Protein AF-A0A077Z1D5-F1 (afdb_monomer)

Foldseek 3Di:
DDDDDDDDDDDDDDDDDDPPPFDDQQDLPPDDPPPDDDDDDDDDDDDPDDDDPPDDDLACVVVCVVAPQNVVLVVLQADRVLQSVPPCSSVVSSVDDCVPQPVVLVVVLVVLVADSNLSNVLCNVPVCSSVDDPVLLVVLVVLCVVLVQDSVLVNLLCSQPSCSSVDGSVLQVVLLVVCCVQLVDDSVLSSQLCSQHVVSSSSGCVLLVVVVCCCCPVLPDDSNLVSLLCSQPVCSSRATPVLQNLQSCCVCVVLNDDSVLCSVPVCSSNAGNLLLVLLCVLCVVVVLSACDPVDPSHDRSCLSGDDDLCSNCVPRSVHDSVVSVVSSVVD

InterPro domains:
  IPR003690 Transcription termination factor, mitochondrial/chloroplastic [PF02536] (91-312)
  IPR003690 Transcription termination factor, mitochondrial/chloroplastic [PTHR13068] (58-317)
  IPR003690 Transcription termination factor, mitochondrial/chloroplastic [SM00733] (120-150)
  IPR003690 Transcription termination factor, mitochondrial/chloroplastic [SM00733] (155-186)
  IPR003690 Transcription termination factor, mitochondrial/chloroplastic [SM00733] (191-222)
  IPR003690 Transcription termination factor, mitochondrial/chloroplastic [SM00733] (227-258)
  IPR003690 Transcription termination factor, mitochondrial/chloroplastic [SM00733] (259-289)
  IPR038538 MTERF superfamily, mitochondrial/chloroplastic [G3DSA:1.25.70.10] (62-330)

Nearest PDB structures (foldseek):
  3m66-assembly1_A  TM=9.479E-01  e=1.205E-18  Homo sapiens
  4fzv-assembly1_B  TM=8.144E-01  e=8.272E-07  Homo sapiens
  7odr-assembly1_y  TM=7.127E-01  e=8.632E-07  Homo sapiens
  5crk-assembly1_O  TM=6.835E-01  e=1.708E-06  Homo sapiens
  4fp9-assembly1_B  TM=4.793E-01  e=8.626E-08  Homo sapiens

Mean predicted aligned error: 10.69 Å

Solvent-accessible surface area (backbone atoms only — not comparable to full-atom values): 20002 Å² total; per-residue (Å²): 140,81,92,78,88,84,87,81,82,87,84,86,84,82,83,80,76,85,77,85,72,78,72,83,71,78,68,84,77,84,70,85,78,85,74,86,76,82,84,78,88,79,89,86,78,89,74,89,74,78,87,84,78,78,88,74,74,102,55,65,71,80,48,28,85,80,28,69,47,51,40,54,41,44,76,42,55,29,49,59,73,68,32,55,76,47,75,67,44,50,71,53,57,78,70,53,44,44,80,79,49,45,49,58,54,51,51,50,45,45,76,47,68,48,56,70,86,49,45,9,64,46,40,48,74,37,62,68,59,69,74,50,52,72,65,61,48,49,51,50,51,53,49,43,47,75,70,68,48,52,67,72,41,52,32,44,26,48,69,75,21,63,62,50,77,74,54,55,60,67,59,51,50,54,46,54,52,46,52,28,63,77,50,69,44,51,74,66,52,47,52,48,31,37,42,75,30,32,50,60,58,63,59,45,60,66,64,37,52,55,50,50,48,40,44,36,75,75,68,66,40,50,75,67,53,49,32,50,43,38,68,76,37,38,58,62,65,76,49,56,63,67,47,36,52,49,17,41,50,43,45,36,75,70,73,60,47,48,73,67,60,42,66,75,47,54,67,59,35,72,41,56,42,69,59,56,49,52,50,48,53,52,24,51,76,71,74,53,64,36,66,50,84,91,44,87,73,49,45,50,72,56,60,66,62,49,78,52,68,60,55,24,18,62,75,68,66,68,48,57,52,68,64,52,54,59,52,60,76,72,107

Sequence (331 aa):
MPQAVLTSLESGLQEVTPTDVADPLPSVSDTSVEGKLTVSRDAGRISKYKSKLFLKSYTLAPYVNDSEVLRNLVDFGVDLATLETRGNVADFLVKLNWEKDVKPRLQFLFSLGVPVDYIGSYLTKNPWFFQQSMDSLRSRIEYLKSKNFPDASITRIIMKARYWLNFEVQSIDARLGWYQKQFKLSGDEVRQIVTENPKLITFGTGYTQTLQFMFKEELGFSADQAKQLLVKDPKLWTTYKSILSNSFNYLHNVIGFSHETILSWPRCLREKKQKIEARHKWLKLFKRDQFDRTKPNFVSIEAMLNGSDETFCSNVAKCSLRAYEEFLKRQ

Secondary structure (DSSP, 8-state):
---------------------PPPPPPTT------------------------------SHHHHTT-HHHHHHHHTT--HHHHHTSTTHHHHHTT--IIIIIHHHHHHHHHTT--HHHHHHHHHH-GGGGGS-HHHHHHHHHHHHHTT--HHHHHHHHHH-TTGGGS-HHHHHHHHHHHHHHTT--HHHHHHHHHH-THHHHT-SHHHHHHHHIIIIIS---HHHHHHHHHH-GGGGGS-HHHHHHHHHIIIIIT---HHHHHHSGGGGGS-HHHHHHHHHHHHHTT-----TTSTT---HHHHHSS-HHHHIIIII-S-HHHHHHHHTT-

pLDDT: mean 84.89, std 24.16, range [23.27, 98.69]

Structure (mmCIF, N/CA/C/O backbone):
data_AF-A0A077Z1D5-F1
#
_entry.id   AF-A0A077Z1D5-F1
#
loop_
_atom_site.group_PDB
_atom_site.id
_atom_site.type_symbol
_atom_site.label_atom_id
_atom_site.label_alt_id
_atom_site.label_comp_id
_atom_site.label_asym_id
_atom_site.label_entity_id
_atom_site.label_seq_id
_atom_site.pdbx_PDB_ins_code
_atom_site.Cartn_x
_atom_site.Cartn_y
_atom_site.Cartn_z
_atom_site.occupancy
_atom_site.B_iso_or_equiv
_atom_site.auth_seq_id
_atom_site.auth_comp_id
_atom_site.auth_asym_id
_atom_site.auth_atom_id
_atom_site.pdbx_PDB_model_num
ATOM 1 N N . MET A 1 1 ? -54.972 13.147 39.405 1.00 30.08 1 MET A N 1
ATOM 2 C CA . MET A 1 1 ? -54.690 12.653 38.043 1.00 30.08 1 MET A CA 1
ATOM 3 C C . MET A 1 1 ? -55.564 13.413 37.062 1.00 30.08 1 MET A C 1
ATOM 5 O O . MET A 1 1 ? -56.778 13.331 37.189 1.00 30.08 1 MET A O 1
ATOM 9 N N . PRO A 1 2 ? -54.963 14.158 36.130 1.00 35.25 2 PRO A N 1
ATOM 10 C CA . PRO A 1 2 ? -55.503 14.213 34.778 1.00 35.25 2 PRO A CA 1
ATOM 11 C C . PRO A 1 2 ? -54.413 13.873 33.752 1.00 35.25 2 PRO A C 1
ATOM 13 O O . PRO A 1 2 ? -53.297 14.385 33.811 1.00 35.25 2 PRO A O 1
ATOM 16 N N . GLN A 1 3 ? -54.751 12.972 32.830 1.00 28.75 3 GLN A N 1
ATOM 17 C CA . GLN A 1 3 ? -53.976 12.681 31.627 1.00 28.75 3 GLN A CA 1
ATOM 18 C C . GLN A 1 3 ? -54.042 13.890 30.690 1.00 28.75 3 GLN A C 1
ATOM 20 O O . GLN A 1 3 ? -55.130 14.289 30.281 1.00 28.75 3 GLN A O 1
ATOM 25 N N . ALA A 1 4 ? -52.888 14.442 30.324 1.00 34.09 4 ALA A N 1
ATOM 26 C CA . ALA A 1 4 ? -52.760 15.348 29.192 1.00 34.09 4 ALA A CA 1
ATOM 27 C C . ALA A 1 4 ? -51.972 14.624 28.096 1.00 34.09 4 ALA A C 1
ATOM 29 O O . ALA A 1 4 ? -50.801 14.283 28.259 1.00 34.09 4 ALA A O 1
ATOM 30 N N . VAL A 1 5 ? -52.680 14.334 27.009 1.00 31.14 5 VAL A N 1
ATOM 31 C CA . VAL A 1 5 ? -52.189 13.740 25.769 1.00 31.14 5 VAL A CA 1
ATOM 32 C C . VAL A 1 5 ? -51.297 14.766 25.069 1.00 31.14 5 VAL A C 1
ATOM 34 O O . VAL A 1 5 ? -51.772 15.827 24.675 1.00 31.14 5 VAL A O 1
ATOM 37 N N . LEU A 1 6 ? -50.007 14.460 24.924 1.00 30.86 6 LEU A N 1
ATOM 38 C CA . LEU A 1 6 ? -49.068 15.233 24.111 1.00 30.86 6 LEU A CA 1
ATOM 39 C C . LEU A 1 6 ? -48.939 14.572 22.738 1.00 30.86 6 LEU A C 1
ATOM 41 O O . LEU A 1 6 ? -48.173 13.633 22.536 1.00 30.86 6 LEU A O 1
ATOM 45 N N . THR A 1 7 ? -49.727 15.081 21.799 1.00 24.81 7 THR A N 1
ATOM 46 C CA . THR A 1 7 ? -49.491 14.986 20.359 1.00 24.81 7 THR A CA 1
ATOM 47 C C . THR A 1 7 ? -48.421 15.999 19.960 1.00 24.81 7 THR A C 1
ATOM 49 O O . THR A 1 7 ? -48.666 17.194 20.086 1.00 24.81 7 THR A O 1
ATOM 52 N N . SER A 1 8 ? -47.296 15.525 19.424 1.00 30.56 8 SER A N 1
ATOM 53 C CA . SER A 1 8 ? -46.483 16.259 18.446 1.00 30.56 8 SER A CA 1
ATOM 54 C C . SER A 1 8 ? -45.816 15.244 17.523 1.00 30.56 8 SER A C 1
ATOM 56 O O . SER A 1 8 ? -44.837 14.592 17.881 1.00 30.56 8 SER A O 1
ATOM 58 N N . LEU A 1 9 ? -46.434 15.092 16.354 1.00 28.47 9 LEU A N 1
ATOM 59 C CA . LEU A 1 9 ? -45.925 14.406 15.177 1.00 28.47 9 LEU A CA 1
ATOM 60 C C . LEU A 1 9 ? -44.873 15.283 14.481 1.00 28.47 9 LEU A C 1
ATOM 62 O O . LEU A 1 9 ? -45.069 16.483 14.325 1.00 28.47 9 LEU A O 1
ATOM 66 N N . GLU A 1 10 ? -43.802 14.617 14.053 1.00 25.47 10 GLU A N 1
ATOM 67 C CA . GLU A 1 10 ? -43.140 14.770 12.752 1.00 25.47 10 GLU A CA 1
ATOM 68 C C . GLU A 1 10 ? -42.642 16.158 12.313 1.00 25.47 10 GLU A C 1
ATOM 70 O O . GLU A 1 10 ? -43.384 16.982 11.790 1.00 25.47 10 GLU A O 1
ATOM 75 N N . SER A 1 11 ? -41.313 16.316 12.306 1.00 31.02 11 SER A N 1
ATOM 76 C CA . SER A 1 11 ? -40.635 16.963 11.176 1.00 31.02 11 SER A CA 1
ATOM 77 C C . SER A 1 11 ? -39.163 16.544 11.072 1.00 31.02 11 SER A C 1
ATOM 79 O O . SER A 1 11 ? -38.347 16.904 11.918 1.00 31.02 11 SER A O 1
ATOM 81 N N . GLY A 1 12 ? -38.829 15.846 9.982 1.00 28.58 12 GLY A N 1
ATOM 82 C CA . GLY A 1 12 ? -37.578 16.064 9.250 1.00 28.58 12 GLY A CA 1
ATOM 83 C C . GLY A 1 12 ? -36.328 15.296 9.686 1.00 28.58 12 GLY A C 1
ATOM 84 O O . GLY A 1 12 ? -35.358 15.911 10.114 1.00 28.58 12 GLY A O 1
ATOM 85 N N . LEU A 1 13 ? -36.282 13.982 9.452 1.00 28.17 13 LEU A N 1
ATOM 86 C CA . LEU A 1 13 ? -35.008 13.291 9.211 1.00 28.17 13 LEU A CA 1
ATOM 87 C C . LEU A 1 13 ? -34.801 13.205 7.695 1.00 28.17 13 LEU A C 1
ATOM 89 O O . LEU A 1 13 ? -35.447 12.409 7.021 1.00 28.17 13 LEU A O 1
ATOM 93 N N . GLN A 1 14 ? -33.939 14.072 7.157 1.00 28.53 14 GLN A N 1
ATOM 94 C CA . GLN A 1 14 ? -33.495 13.999 5.764 1.00 28.53 14 GLN A CA 1
ATOM 95 C C . GLN A 1 14 ? -32.705 12.702 5.541 1.00 28.53 14 GLN A C 1
ATOM 97 O O . GLN A 1 14 ? -31.696 12.455 6.204 1.00 28.53 14 GLN A O 1
ATOM 102 N N . GLU A 1 15 ? -33.171 11.888 4.592 1.00 25.05 15 GLU A N 1
ATOM 103 C CA . GLU A 1 15 ? -32.438 10.756 4.030 1.00 25.05 15 GLU A CA 1
ATOM 104 C C . GLU A 1 15 ? -31.113 11.234 3.427 1.00 25.05 15 GLU A C 1
ATOM 106 O O . GLU A 1 15 ? -31.081 11.971 2.442 1.00 25.05 15 GLU A O 1
ATOM 111 N N . VAL A 1 16 ? -30.000 10.785 4.004 1.00 27.45 16 VAL A N 1
ATOM 112 C CA . VAL A 1 16 ? -28.680 10.919 3.387 1.00 27.45 16 VAL A CA 1
ATOM 113 C C . VAL A 1 16 ? -28.481 9.719 2.466 1.00 27.45 16 VAL A C 1
ATOM 115 O O . VAL A 1 16 ? -28.184 8.612 2.918 1.00 27.45 16 VAL A O 1
ATOM 118 N N . THR A 1 17 ? -28.657 9.929 1.164 1.00 29.12 17 THR A N 1
ATOM 119 C CA . THR A 1 17 ? -28.300 8.950 0.129 1.00 29.12 17 THR A CA 1
ATOM 120 C C . THR A 1 17 ? -26.781 8.717 0.113 1.00 29.12 17 THR A C 1
ATOM 122 O O . THR A 1 17 ? -26.028 9.694 0.125 1.00 29.12 17 THR A O 1
ATOM 125 N N . PRO A 1 18 ? -26.291 7.464 0.046 1.00 31.41 18 PRO A N 1
ATOM 126 C CA . PRO A 1 18 ? -24.862 7.171 0.040 1.00 31.41 18 PRO A CA 1
ATOM 127 C C . PRO A 1 18 ? -24.271 7.388 -1.358 1.00 31.41 18 PRO A C 1
ATOM 129 O O . PRO A 1 18 ? -24.272 6.496 -2.204 1.00 31.41 18 PRO A O 1
ATOM 132 N N . THR A 1 19 ? -23.736 8.578 -1.609 1.00 36.03 19 THR A N 1
ATOM 133 C CA . THR A 1 19 ? -22.863 8.825 -2.760 1.00 36.03 19 THR A CA 1
ATOM 134 C C . THR A 1 19 ? -21.469 8.288 -2.434 1.00 36.03 19 THR A C 1
ATOM 136 O O . THR A 1 19 ? -20.648 8.971 -1.827 1.00 36.03 19 THR A O 1
ATOM 139 N N . ASP A 1 20 ? -21.197 7.045 -2.832 1.00 37.28 20 ASP A N 1
ATOM 140 C CA . ASP A 1 20 ? -19.865 6.420 -2.794 1.00 37.28 20 ASP A CA 1
ATOM 141 C C . ASP A 1 20 ? -18.987 7.025 -3.918 1.00 37.28 20 ASP A C 1
ATOM 143 O O . ASP A 1 20 ? -18.576 6.359 -4.869 1.00 37.28 20 ASP A O 1
ATOM 147 N N . VAL A 1 21 ? -18.742 8.340 -3.869 1.00 41.47 21 VAL A N 1
ATOM 148 C CA . VAL A 1 21 ? -17.727 8.979 -4.717 1.00 41.47 21 VAL A CA 1
ATOM 149 C C . VAL A 1 21 ? -16.384 8.691 -4.058 1.00 41.47 21 VAL A C 1
ATOM 151 O O . VAL A 1 21 ? -16.039 9.282 -3.039 1.00 41.47 21 VAL A O 1
ATOM 154 N N . ALA A 1 22 ? -15.656 7.713 -4.596 1.00 46.31 22 ALA A N 1
ATOM 155 C CA . ALA A 1 22 ? -14.337 7.348 -4.100 1.00 46.31 22 ALA A CA 1
ATOM 156 C C . ALA A 1 22 ? -13.393 8.563 -4.138 1.00 46.31 22 ALA A C 1
ATOM 158 O O . ALA A 1 22 ? -13.198 9.165 -5.196 1.00 46.31 22 ALA A O 1
ATOM 159 N N . ASP A 1 23 ? -12.794 8.897 -2.992 1.00 54.72 23 ASP A N 1
ATOM 160 C CA . ASP A 1 23 ? -11.782 9.952 -2.890 1.00 54.72 23 ASP A CA 1
ATOM 161 C C . ASP A 1 23 ? -10.648 9.684 -3.900 1.00 54.72 23 ASP A C 1
ATOM 163 O O . ASP A 1 23 ? -10.179 8.548 -3.984 1.00 54.72 23 ASP A O 1
ATOM 167 N N . PRO A 1 24 ? -10.142 10.663 -4.663 1.00 53.00 24 PRO A N 1
ATOM 168 C CA . PRO A 1 24 ? -8.965 10.432 -5.490 1.00 53.00 24 PRO A CA 1
ATOM 169 C C . PRO A 1 24 ? -7.729 10.217 -4.598 1.00 53.00 24 PRO A C 1
ATOM 171 O O . PRO A 1 24 ? -7.376 11.065 -3.779 1.00 53.00 24 PRO A O 1
ATOM 174 N N . LEU A 1 25 ? -7.034 9.084 -4.770 1.00 51.91 25 LEU A N 1
ATOM 175 C CA . LEU A 1 25 ? -5.671 8.931 -4.245 1.00 51.91 25 LEU A CA 1
ATOM 176 C C . LEU A 1 25 ? -4.748 9.916 -4.975 1.00 51.91 25 LEU A C 1
ATOM 178 O O . LEU A 1 25 ? -4.945 10.140 -6.173 1.00 51.91 25 LEU A O 1
ATOM 182 N N . PRO A 1 26 ? -3.704 10.449 -4.315 1.00 42.25 26 PRO A N 1
ATOM 183 C CA . PRO A 1 26 ? -2.711 11.261 -5.003 1.00 42.25 26 PRO A CA 1
ATOM 184 C C . PRO A 1 26 ? -2.118 10.485 -6.186 1.00 42.25 26 PRO A C 1
ATOM 186 O O . PRO A 1 26 ? -1.616 9.364 -6.041 1.00 42.25 26 PRO A O 1
ATOM 189 N N . SER A 1 27 ? -2.204 11.086 -7.372 1.00 49.09 27 SER A N 1
ATOM 190 C CA . SER A 1 27 ? -1.524 10.595 -8.565 1.00 49.09 27 SER A CA 1
ATOM 191 C C . SER A 1 27 ? -0.029 10.916 -8.459 1.00 49.09 27 SER A C 1
ATOM 193 O O . SER A 1 27 ? 0.361 11.945 -7.915 1.00 49.09 27 SER A O 1
ATOM 195 N N . VAL A 1 28 ? 0.833 10.033 -8.969 1.00 46.78 28 VAL A N 1
ATOM 196 C CA . VAL A 1 28 ? 2.298 10.230 -8.937 1.00 46.78 28 VAL A CA 1
ATOM 197 C C . VAL A 1 28 ? 2.759 11.262 -9.992 1.00 46.78 28 VAL A C 1
ATOM 199 O O . VAL A 1 28 ? 3.948 11.531 -10.094 1.00 46.78 28 VAL A O 1
ATOM 202 N N . SER A 1 29 ? 1.856 11.850 -10.788 1.00 37.34 29 SER A N 1
ATOM 203 C CA . SER A 1 29 ? 2.229 12.693 -11.936 1.00 37.34 29 SER A CA 1
ATOM 204 C C . SER A 1 29 ? 2.510 14.169 -11.638 1.00 37.34 29 SER A C 1
ATOM 206 O O . SER A 1 29 ? 3.079 14.823 -12.505 1.00 37.34 29 SER A O 1
ATOM 208 N N . ASP A 1 30 ? 2.238 14.694 -10.442 1.00 27.42 30 ASP A N 1
ATOM 209 C CA . ASP A 1 30 ? 2.468 16.120 -10.159 1.00 27.42 30 ASP A CA 1
ATOM 210 C C . ASP A 1 30 ? 3.800 16.372 -9.438 1.00 27.42 30 ASP A C 1
ATOM 212 O O . ASP A 1 30 ? 3.865 16.761 -8.274 1.00 27.42 30 ASP A O 1
ATOM 216 N N . THR A 1 31 ? 4.897 16.176 -10.166 1.00 31.80 31 THR A N 1
ATOM 217 C CA . THR A 1 31 ? 6.138 16.926 -9.927 1.00 31.80 31 THR A CA 1
ATOM 218 C C . THR A 1 31 ? 6.576 17.556 -11.244 1.00 31.80 31 THR A C 1
ATOM 220 O O . THR A 1 31 ? 7.473 17.052 -11.918 1.00 31.80 31 THR A O 1
ATOM 223 N N . SER A 1 32 ? 5.917 18.655 -11.623 1.00 26.28 32 SER A N 1
ATOM 224 C CA . SER A 1 32 ? 6.429 19.578 -12.639 1.00 26.28 32 SER A CA 1
ATOM 225 C C . SER A 1 32 ? 7.701 20.233 -12.112 1.00 26.28 32 SER A C 1
ATOM 227 O O . SER A 1 32 ? 7.651 21.101 -11.244 1.00 26.28 32 SER A O 1
ATOM 229 N N . VAL A 1 33 ? 8.848 19.830 -12.652 1.00 31.64 33 VAL A N 1
ATOM 230 C CA . VAL A 1 33 ? 10.044 20.672 -12.655 1.00 31.64 33 VAL A CA 1
ATOM 231 C C . VAL A 1 33 ? 10.028 21.400 -13.996 1.00 31.64 33 VAL A C 1
ATOM 233 O O . VAL A 1 33 ? 10.466 20.865 -15.013 1.00 31.64 33 VAL A O 1
ATOM 236 N N . GLU A 1 34 ? 9.453 22.604 -14.015 1.00 23.81 34 GLU A N 1
ATOM 237 C CA . GLU A 1 34 ? 9.544 23.522 -15.152 1.00 23.81 34 GLU A CA 1
ATOM 238 C C . GLU A 1 34 ? 10.995 24.004 -15.300 1.00 23.81 34 GLU A C 1
ATOM 240 O O . GLU A 1 34 ? 11.417 25.012 -14.734 1.00 23.81 34 GLU A O 1
ATOM 245 N N . GLY A 1 35 ? 11.784 23.269 -16.080 1.00 27.77 35 GLY A N 1
ATOM 246 C CA . GLY A 1 35 ? 13.035 23.773 -16.631 1.00 27.77 35 GLY A CA 1
ATOM 247 C C . GLY A 1 35 ? 12.733 24.720 -17.789 1.00 27.77 35 GLY A C 1
ATOM 248 O O . GLY A 1 35 ? 12.484 24.271 -18.906 1.00 27.77 35 GLY A O 1
ATOM 249 N N . LYS A 1 36 ? 12.753 26.033 -17.528 1.00 23.27 36 LYS A N 1
ATOM 250 C CA . LYS A 1 36 ? 12.732 27.086 -18.556 1.00 23.27 36 LYS A CA 1
ATOM 251 C C . LYS A 1 36 ? 13.910 26.895 -19.521 1.00 23.27 36 LYS A C 1
ATOM 253 O O . LYS A 1 36 ? 15.030 27.293 -19.217 1.00 23.27 36 LYS A O 1
ATOM 258 N N . LEU A 1 37 ? 13.654 26.322 -20.693 1.00 24.42 37 LEU A N 1
ATOM 259 C CA . LEU A 1 37 ? 14.567 26.385 -21.833 1.00 2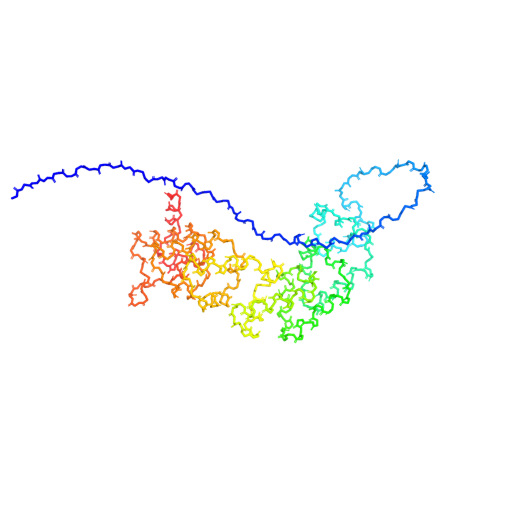4.42 37 LEU A CA 1
ATOM 260 C C . LEU A 1 37 ? 14.268 27.666 -22.614 1.00 24.42 37 LEU A C 1
ATOM 262 O O . LEU A 1 37 ? 13.224 27.811 -23.248 1.00 24.42 37 LEU A O 1
ATOM 266 N N . THR A 1 38 ? 15.188 28.620 -22.518 1.00 23.47 38 THR A N 1
ATOM 267 C CA . THR A 1 38 ? 15.193 29.865 -23.281 1.00 23.47 38 THR A CA 1
ATOM 268 C C . THR A 1 38 ? 15.390 29.567 -24.766 1.00 23.47 38 THR A C 1
ATOM 270 O O . THR A 1 38 ? 16.422 29.047 -25.183 1.00 23.47 38 THR A O 1
ATOM 273 N N . VAL A 1 39 ? 14.380 29.906 -25.568 1.00 25.84 39 VAL A N 1
ATOM 274 C CA . VAL A 1 39 ? 14.395 29.793 -27.029 1.00 25.84 39 VAL A CA 1
ATOM 275 C C . VAL A 1 39 ? 15.245 30.928 -27.602 1.00 25.84 39 VAL A C 1
ATOM 277 O O . VAL A 1 39 ? 14.787 32.067 -27.700 1.00 25.84 39 VAL A O 1
ATOM 280 N N . SER A 1 40 ? 16.484 30.615 -27.987 1.00 28.44 40 SER A N 1
ATOM 281 C CA . SER A 1 40 ? 17.255 31.471 -28.890 1.00 28.44 40 SER A CA 1
ATOM 282 C C . SER A 1 40 ? 16.694 31.367 -30.304 1.00 28.44 40 SER A C 1
ATOM 284 O O . SER A 1 40 ? 16.475 30.282 -30.841 1.00 28.44 40 SER A O 1
ATOM 286 N N . ARG A 1 41 ? 16.444 32.544 -30.875 1.00 28.47 41 ARG A N 1
ATOM 287 C CA . ARG A 1 41 ? 16.004 32.783 -32.244 1.00 28.47 41 ARG A CA 1
ATOM 288 C C . ARG A 1 41 ? 17.169 32.530 -33.196 1.00 28.47 41 ARG A C 1
ATOM 290 O O . ARG A 1 41 ? 18.081 33.340 -33.227 1.00 28.47 41 ARG A O 1
ATOM 297 N N . ASP A 1 42 ? 17.074 31.487 -34.008 1.00 31.92 42 ASP A N 1
ATOM 298 C CA . ASP A 1 42 ? 17.709 31.470 -35.326 1.00 31.92 42 ASP A CA 1
ATOM 299 C C . ASP A 1 42 ? 16.725 30.891 -36.342 1.00 31.92 42 ASP A C 1
ATOM 301 O O . ASP A 1 42 ? 16.488 29.687 -36.458 1.00 31.92 42 ASP A O 1
ATOM 305 N N . ALA A 1 43 ? 16.074 31.818 -37.038 1.00 29.42 43 ALA A N 1
ATOM 306 C CA . ALA A 1 43 ? 15.207 31.561 -38.165 1.00 29.42 43 ALA A CA 1
ATOM 307 C C . ALA A 1 43 ? 16.067 31.491 -39.431 1.00 29.42 43 ALA A C 1
ATOM 309 O O . ALA A 1 43 ? 16.620 32.502 -39.851 1.00 29.42 43 ALA A O 1
ATOM 310 N N . GLY A 1 44 ? 16.133 30.324 -40.078 1.00 28.98 44 GLY A N 1
ATOM 311 C CA . GLY A 1 44 ? 16.600 30.275 -41.465 1.00 28.98 44 GLY A CA 1
ATOM 312 C C . GLY A 1 44 ? 17.183 28.958 -41.958 1.00 28.98 44 GLY A C 1
ATOM 313 O O . GLY A 1 44 ? 18.372 28.913 -42.234 1.00 28.98 44 GLY A O 1
ATOM 314 N N . ARG A 1 45 ? 16.348 27.928 -42.182 1.00 33.50 45 ARG A N 1
ATOM 315 C CA . ARG A 1 45 ? 16.400 27.080 -43.400 1.00 33.50 45 ARG A CA 1
ATOM 316 C C . ARG A 1 45 ? 15.202 26.123 -43.454 1.00 33.50 45 ARG A C 1
ATOM 318 O O . ARG A 1 45 ? 15.254 24.996 -42.972 1.00 33.50 45 ARG A O 1
ATOM 325 N N . ILE A 1 46 ? 14.103 26.566 -44.062 1.00 30.88 46 ILE A N 1
ATOM 326 C CA . ILE A 1 46 ? 12.954 25.703 -44.370 1.00 30.88 46 ILE A CA 1
ATOM 327 C C . ILE A 1 46 ? 13.366 24.780 -45.527 1.00 30.88 46 ILE A C 1
ATOM 329 O O . ILE A 1 46 ? 13.374 25.176 -46.693 1.00 30.88 46 ILE A O 1
ATOM 333 N N . SER A 1 47 ? 13.781 23.559 -45.192 1.00 34.06 47 SER A N 1
ATOM 334 C CA . SER A 1 47 ? 14.098 22.503 -46.154 1.00 34.06 47 SER A CA 1
ATOM 335 C C . SER A 1 47 ? 12.807 21.870 -46.689 1.00 34.06 47 SER A C 1
ATOM 337 O O . SER A 1 47 ? 11.961 21.410 -45.926 1.00 34.06 47 SER A O 1
ATOM 339 N N . LYS A 1 48 ? 12.660 21.867 -48.020 1.00 36.72 48 LYS A N 1
ATOM 340 C CA . LYS A 1 48 ? 11.472 21.512 -48.824 1.00 36.72 48 LYS A CA 1
ATOM 341 C C . LYS A 1 48 ? 11.104 20.014 -48.858 1.00 36.72 48 LYS A C 1
ATOM 343 O O . LYS A 1 48 ? 10.467 19.571 -49.813 1.00 36.72 48 LYS A O 1
ATOM 348 N N . TYR A 1 49 ? 11.433 19.222 -47.844 1.00 35.38 49 TYR A N 1
ATOM 349 C CA . TYR A 1 49 ? 10.998 17.822 -47.812 1.00 35.38 49 TYR A CA 1
ATOM 350 C C . TYR A 1 49 ? 9.635 17.702 -47.134 1.00 35.38 49 TYR A C 1
ATOM 352 O O . TYR A 1 49 ? 9.513 17.590 -45.917 1.00 35.38 49 TYR A O 1
ATOM 360 N N . LYS A 1 50 ? 8.589 17.745 -47.968 1.00 31.77 50 LYS A N 1
ATOM 361 C CA . LYS A 1 50 ? 7.243 17.299 -47.605 1.00 31.77 50 LYS A CA 1
ATOM 362 C C . LYS A 1 50 ? 7.292 15.855 -47.091 1.00 31.77 50 LYS A C 1
ATOM 364 O O . LYS A 1 50 ? 7.805 14.957 -47.754 1.00 31.77 50 LYS A O 1
ATOM 369 N N . SER A 1 51 ? 6.689 15.690 -45.923 1.00 31.88 51 SER A N 1
ATOM 370 C CA . SER A 1 51 ? 6.150 14.476 -45.316 1.00 31.88 51 SER A CA 1
ATOM 371 C C . SER A 1 51 ? 5.702 13.381 -46.294 1.00 31.88 51 SER A C 1
ATOM 373 O O . SER A 1 51 ? 4.875 13.631 -47.168 1.00 31.88 51 SER A O 1
ATOM 375 N N . LYS A 1 52 ? 6.147 12.135 -46.061 1.00 32.69 52 LYS A N 1
ATOM 376 C CA . LYS A 1 52 ? 5.475 10.907 -46.543 1.00 32.69 52 LYS A CA 1
ATOM 377 C C . LYS A 1 52 ? 5.660 9.670 -45.642 1.00 32.69 52 LYS A C 1
ATOM 379 O O . LYS A 1 52 ? 5.664 8.551 -46.131 1.00 32.69 52 LYS A O 1
ATOM 384 N N . LEU A 1 53 ? 5.701 9.843 -44.323 1.00 35.81 53 LEU A N 1
ATOM 385 C CA . LEU A 1 53 ? 5.385 8.754 -43.385 1.00 35.81 53 LEU A CA 1
ATOM 386 C C . LEU A 1 53 ? 4.265 9.226 -42.461 1.00 35.81 53 LEU A C 1
ATOM 388 O O . LEU A 1 53 ? 4.445 9.515 -41.283 1.00 35.81 53 LEU A O 1
ATOM 392 N N . PHE A 1 54 ? 3.089 9.386 -43.064 1.00 35.06 54 PHE A N 1
ATOM 393 C CA . PHE A 1 54 ? 1.844 9.502 -42.323 1.00 35.06 54 PHE A CA 1
ATOM 394 C C . PHE A 1 54 ? 1.603 8.178 -41.590 1.00 35.06 54 PHE A C 1
ATOM 396 O O . PHE A 1 54 ? 1.249 7.183 -42.220 1.00 35.06 54 PHE A O 1
ATOM 403 N N . LEU A 1 55 ? 1.871 8.203 -40.281 1.00 43.59 55 LEU A N 1
ATOM 404 C CA . LEU A 1 55 ? 1.181 7.501 -39.193 1.00 43.59 55 LEU A CA 1
ATOM 405 C C . LEU A 1 55 ? 0.170 6.445 -39.678 1.00 43.59 55 LEU A C 1
ATOM 407 O O . LEU A 1 55 ? -0.994 6.761 -39.927 1.00 43.59 55 LEU A O 1
ATOM 411 N N . LYS A 1 56 ? 0.598 5.187 -39.810 1.00 38.56 56 LYS A N 1
ATOM 412 C CA . LYS A 1 56 ? -0.307 4.054 -40.039 1.00 38.56 56 LYS A CA 1
ATOM 413 C C . LYS A 1 56 ? 0.010 2.959 -39.024 1.00 38.56 56 LYS A C 1
ATOM 415 O O . LYS A 1 56 ? 1.140 2.490 -38.959 1.00 38.56 56 LYS A O 1
ATOM 420 N N . SER A 1 57 ? -1.017 2.616 -38.244 1.00 44.06 57 SER A N 1
ATOM 421 C CA . SER A 1 57 ? -1.067 1.675 -37.110 1.00 44.06 57 SER A CA 1
ATOM 422 C C . SER A 1 57 ? -0.208 2.049 -35.894 1.00 44.06 57 SER A C 1
ATOM 424 O O . SER A 1 57 ? 0.982 1.761 -35.835 1.00 44.06 57 SER A O 1
ATOM 426 N N . TYR A 1 58 ? -0.856 2.666 -34.898 1.00 54.66 58 TYR A N 1
ATOM 427 C CA . TYR A 1 58 ? -0.362 2.868 -33.530 1.00 54.66 58 TYR A CA 1
ATOM 428 C C . TYR A 1 58 ? -0.300 1.532 -32.786 1.00 54.66 58 TYR A C 1
ATOM 430 O O . TYR A 1 58 ? -1.086 1.272 -31.881 1.00 54.66 58 TYR A O 1
ATOM 438 N N . THR A 1 59 ? 0.579 0.644 -33.223 1.00 67.62 59 THR A N 1
ATOM 439 C CA . THR A 1 59 ? 0.880 -0.574 -32.481 1.00 67.62 59 THR A CA 1
ATOM 440 C C . THR A 1 59 ? 2.379 -0.795 -32.579 1.00 67.62 59 THR A C 1
ATOM 442 O O . THR A 1 59 ? 2.954 -0.616 -33.648 1.00 67.62 59 THR A O 1
ATOM 445 N N . LEU A 1 60 ? 3.038 -1.137 -31.477 1.00 72.56 60 LEU A N 1
ATOM 446 C CA . LEU A 1 60 ? 4.434 -1.567 -31.438 1.00 72.56 60 LEU A CA 1
ATOM 447 C C . LEU A 1 60 ? 4.583 -2.941 -32.088 1.00 72.56 60 LEU A C 1
ATOM 449 O O . LEU A 1 60 ? 5.677 -3.261 -32.530 1.00 72.56 60 LEU A O 1
ATOM 453 N N . ALA A 1 61 ? 3.501 -3.723 -32.200 1.00 72.75 61 ALA A N 1
ATOM 454 C CA . ALA A 1 61 ? 3.486 -5.073 -32.770 1.00 72.75 61 ALA A CA 1
ATOM 455 C C . ALA A 1 61 ? 4.254 -5.226 -34.102 1.00 72.75 61 ALA A C 1
ATOM 457 O O . ALA A 1 61 ? 5.050 -6.159 -34.196 1.00 72.75 61 ALA A O 1
ATOM 458 N N . PRO A 1 62 ? 4.120 -4.332 -35.105 1.00 73.31 62 PRO A N 1
ATOM 459 C CA . PRO A 1 62 ? 4.916 -4.403 -36.330 1.00 73.31 62 PRO A CA 1
ATOM 460 C C . PRO A 1 62 ? 6.418 -4.198 -36.084 1.00 73.31 62 PRO A C 1
ATOM 462 O O . PRO A 1 62 ? 7.231 -4.806 -36.765 1.00 73.31 62 PRO A O 1
ATOM 465 N N . TYR A 1 63 ? 6.788 -3.384 -35.092 1.00 75.88 63 TYR A N 1
ATOM 466 C CA . TYR A 1 63 ? 8.178 -3.081 -34.740 1.00 75.88 63 TYR A CA 1
ATOM 467 C C . TYR A 1 63 ? 8.822 -4.142 -33.839 1.00 75.88 63 TYR A C 1
ATOM 469 O O . TYR A 1 63 ? 10.038 -4.120 -33.672 1.00 75.88 63 TYR A O 1
ATOM 477 N N . VAL A 1 64 ? 8.050 -5.060 -33.243 1.00 77.31 64 VAL A N 1
ATOM 478 C CA . VAL A 1 64 ? 8.587 -6.079 -32.321 1.00 77.31 64 VAL A CA 1
ATOM 479 C C . VAL A 1 64 ? 9.610 -6.973 -33.017 1.00 77.31 64 VAL A C 1
ATOM 481 O O . VAL A 1 64 ? 10.655 -7.256 -32.443 1.00 77.31 64 VAL A O 1
ATOM 484 N N . ASN A 1 65 ? 9.351 -7.380 -34.261 1.00 79.12 65 ASN A N 1
ATOM 485 C CA . ASN A 1 65 ? 10.262 -8.268 -34.990 1.00 79.12 65 ASN A CA 1
ATOM 486 C C . ASN A 1 65 ? 11.568 -7.573 -35.406 1.00 79.12 65 ASN A C 1
ATOM 488 O O . ASN A 1 65 ? 12.609 -8.229 -35.471 1.00 79.12 65 ASN A O 1
ATOM 492 N N . ASP A 1 66 ? 11.515 -6.258 -35.624 1.00 82.88 66 ASP A N 1
ATOM 493 C CA . ASP A 1 66 ? 12.653 -5.450 -36.075 1.00 82.88 66 ASP A CA 1
ATOM 494 C C . ASP A 1 66 ? 13.446 -4.837 -34.908 1.00 82.88 66 ASP A C 1
ATOM 496 O O . ASP A 1 66 ? 14.601 -4.440 -35.065 1.00 82.88 66 ASP A O 1
ATOM 500 N N . SER A 1 67 ? 12.843 -4.755 -33.719 1.00 88.25 67 SER A N 1
ATOM 501 C CA . SER A 1 67 ? 13.454 -4.187 -32.522 1.00 88.25 67 SER A CA 1
ATOM 502 C C . SER A 1 67 ? 13.832 -5.283 -31.532 1.00 88.25 67 SER A C 1
ATOM 504 O O . SER A 1 67 ? 12.982 -5.839 -30.835 1.00 88.25 67 SER A O 1
ATOM 506 N N . GLU A 1 68 ? 15.137 -5.528 -31.397 1.00 93.00 68 GLU A N 1
ATOM 507 C CA . GLU A 1 68 ? 15.687 -6.424 -30.371 1.00 93.00 68 GLU A CA 1
ATOM 508 C C . GLU A 1 68 ? 15.170 -6.073 -28.966 1.00 93.00 68 GLU A C 1
ATOM 510 O O . GLU A 1 68 ? 14.803 -6.960 -28.200 1.00 93.00 68 GLU A O 1
ATOM 515 N N . VAL A 1 69 ? 15.073 -4.778 -28.645 1.00 94.94 69 VAL A N 1
ATOM 516 C CA . VAL A 1 69 ? 14.541 -4.307 -27.361 1.00 94.94 69 VAL A CA 1
ATOM 517 C C . VAL A 1 69 ? 13.093 -4.734 -27.170 1.00 94.94 69 VAL A C 1
ATOM 519 O O . VAL A 1 69 ? 12.773 -5.319 -26.139 1.00 94.94 69 VAL A O 1
ATOM 522 N N . LEU A 1 70 ? 12.212 -4.446 -28.132 1.00 93.56 70 LEU A N 1
ATOM 523 C CA . LEU A 1 70 ? 10.790 -4.755 -27.982 1.00 93.56 70 LEU A CA 1
ATOM 524 C C . LEU A 1 70 ? 10.549 -6.264 -27.906 1.00 93.56 70 LEU A C 1
ATOM 526 O O . LEU A 1 70 ? 9.784 -6.694 -27.046 1.00 93.56 70 LEU A O 1
ATOM 530 N N . ARG A 1 71 ? 11.235 -7.060 -28.736 1.00 93.62 71 ARG A N 1
ATOM 531 C CA . ARG A 1 71 ? 11.170 -8.527 -28.680 1.00 93.62 71 ARG A CA 1
ATOM 532 C C . ARG A 1 71 ? 11.576 -9.052 -27.308 1.00 93.62 71 ARG A C 1
ATOM 534 O O . ARG A 1 71 ? 10.798 -9.749 -26.669 1.00 93.62 71 ARG A O 1
ATOM 541 N N . ASN A 1 72 ? 12.736 -8.632 -26.810 1.00 94.81 72 ASN A N 1
ATOM 542 C CA . ASN A 1 72 ? 13.223 -9.107 -25.520 1.00 94.81 72 ASN A CA 1
ATOM 543 C C . ASN A 1 72 ? 12.3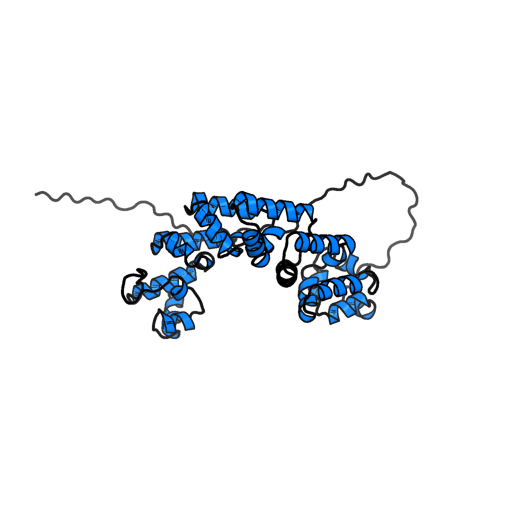21 -8.638 -24.364 1.00 94.81 72 ASN A C 1
ATOM 545 O O . ASN A 1 72 ? 12.129 -9.369 -23.399 1.00 94.81 72 ASN A O 1
ATOM 549 N N . LEU A 1 73 ? 11.735 -7.436 -24.434 1.00 95.44 73 LEU A N 1
ATOM 550 C CA . LEU A 1 73 ? 10.757 -6.985 -23.435 1.00 95.44 73 LEU A CA 1
ATOM 551 C C . LEU A 1 73 ? 9.496 -7.865 -23.435 1.00 95.44 73 LEU A C 1
ATOM 553 O O . LEU A 1 73 ? 8.996 -8.193 -22.357 1.00 95.44 73 LEU A O 1
ATOM 557 N N . VAL A 1 74 ? 9.007 -8.281 -24.607 1.00 93.94 74 VAL A N 1
ATOM 558 C CA . VAL A 1 74 ? 7.893 -9.240 -24.722 1.00 93.94 74 VAL A CA 1
ATOM 559 C C . VAL A 1 74 ? 8.269 -10.590 -24.108 1.00 93.94 74 VAL A C 1
ATOM 561 O O . VAL A 1 74 ? 7.459 -11.145 -23.368 1.00 93.94 74 VAL A O 1
ATOM 564 N N . ASP A 1 75 ? 9.501 -11.067 -24.306 1.00 93.81 75 ASP A N 1
ATOM 565 C CA . ASP A 1 75 ? 9.988 -12.317 -23.696 1.00 93.81 75 ASP A CA 1
ATOM 566 C C . ASP A 1 75 ? 10.002 -12.259 -22.155 1.00 93.81 75 ASP A C 1
ATOM 568 O O . ASP A 1 75 ? 9.757 -13.262 -21.487 1.00 93.81 75 ASP A O 1
ATOM 572 N N . PHE A 1 76 ? 10.210 -11.074 -21.565 1.00 94.81 76 PHE A N 1
ATOM 573 C CA . PHE A 1 76 ? 10.058 -10.846 -20.118 1.00 94.81 76 PHE A CA 1
ATOM 574 C C . PHE A 1 76 ? 8.598 -10.683 -19.657 1.00 94.81 76 PHE A C 1
ATOM 576 O O . PHE A 1 76 ? 8.357 -10.442 -18.472 1.00 94.81 76 PHE A O 1
ATOM 583 N N . GLY A 1 77 ? 7.616 -10.781 -20.556 1.00 95.75 77 GLY A N 1
ATOM 584 C CA . GLY A 1 77 ? 6.194 -10.611 -20.253 1.00 95.75 77 GLY A CA 1
ATOM 585 C C . GLY A 1 77 ? 5.762 -9.151 -20.089 1.00 95.75 77 GLY A C 1
ATOM 586 O O . GLY A 1 77 ? 4.829 -8.867 -19.334 1.00 95.75 77 GLY A O 1
ATOM 587 N N . VAL A 1 78 ? 6.456 -8.202 -20.727 1.00 96.31 78 VAL A N 1
ATOM 588 C CA . VAL A 1 78 ? 6.027 -6.796 -20.760 1.00 96.31 78 VAL A CA 1
ATOM 589 C C . VAL A 1 78 ? 4.844 -6.632 -21.715 1.00 96.31 78 VAL A C 1
ATOM 591 O O . VAL A 1 78 ? 4.919 -6.996 -22.885 1.00 96.31 78 VAL A O 1
ATOM 594 N N . ASP A 1 79 ? 3.763 -6.024 -21.230 1.00 95.06 79 ASP A N 1
ATOM 595 C CA . ASP A 1 79 ? 2.571 -5.736 -22.028 1.00 95.06 79 ASP A CA 1
ATOM 596 C C . ASP A 1 79 ? 2.758 -4.436 -22.827 1.00 95.06 79 ASP A C 1
ATOM 598 O O . ASP A 1 79 ? 2.527 -3.327 -22.333 1.00 95.06 79 ASP A O 1
ATOM 602 N N . LEU A 1 80 ? 3.199 -4.586 -24.079 1.00 92.25 80 LEU A N 1
ATOM 603 C CA . LEU A 1 80 ? 3.421 -3.473 -25.002 1.00 92.25 80 LEU A CA 1
ATOM 604 C C . LEU A 1 80 ? 2.132 -2.718 -25.357 1.00 92.25 80 LEU A C 1
ATOM 606 O O . LEU A 1 80 ? 2.184 -1.497 -25.492 1.00 92.25 80 LEU A O 1
ATOM 610 N N . ALA A 1 81 ? 0.981 -3.397 -25.419 1.00 91.88 81 ALA A N 1
ATOM 611 C CA . ALA A 1 81 ? -0.297 -2.753 -25.723 1.00 91.88 81 ALA A CA 1
ATOM 612 C C . ALA A 1 81 ? -0.676 -1.757 -24.618 1.00 91.88 81 ALA A C 1
ATOM 614 O O . ALA A 1 81 ? -1.057 -0.618 -24.891 1.00 91.88 81 ALA A O 1
ATOM 615 N N . THR A 1 82 ? -0.472 -2.138 -23.353 1.00 93.38 82 THR A N 1
ATOM 616 C CA . THR A 1 82 ? -0.622 -1.207 -22.228 1.00 93.38 82 THR A CA 1
ATOM 617 C C . THR A 1 82 ? 0.364 -0.038 -22.333 1.00 93.38 82 THR A C 1
ATOM 619 O O . THR A 1 82 ? -0.009 1.099 -22.044 1.00 93.38 82 THR A O 1
ATOM 622 N N . LEU A 1 83 ? 1.613 -0.266 -22.751 1.00 93.06 83 LEU A N 1
ATOM 623 C CA . LEU A 1 83 ? 2.633 0.787 -22.841 1.00 93.06 83 LEU A CA 1
ATOM 624 C C . LEU A 1 83 ? 2.378 1.794 -23.972 1.00 93.06 83 LEU A C 1
ATOM 626 O O . LEU A 1 83 ? 2.639 2.981 -23.787 1.00 93.06 83 LEU A O 1
ATOM 630 N N . GLU A 1 84 ? 1.825 1.359 -25.101 1.00 88.75 84 GLU A N 1
ATOM 631 C CA . GLU A 1 84 ? 1.459 2.223 -26.234 1.00 88.75 84 GLU A CA 1
ATOM 632 C C . GLU A 1 84 ? 0.446 3.300 -25.863 1.00 88.75 84 GLU A C 1
ATOM 634 O O . GLU A 1 84 ? 0.538 4.435 -26.324 1.00 88.75 84 GLU A O 1
ATOM 639 N N . THR A 1 85 ? -0.497 2.971 -24.982 1.00 90.88 85 THR A N 1
ATOM 640 C CA . THR A 1 85 ? -1.526 3.922 -24.538 1.00 90.88 85 THR A CA 1
ATOM 641 C C . THR A 1 85 ? -1.000 4.990 -23.571 1.00 90.88 85 THR A C 1
ATOM 643 O O . THR A 1 85 ? -1.739 5.891 -23.175 1.00 90.88 85 THR A O 1
ATOM 646 N N . ARG A 1 86 ? 0.276 4.917 -23.161 1.00 91.44 86 ARG A N 1
ATOM 647 C CA . ARG A 1 86 ? 0.849 5.737 -22.083 1.00 91.44 86 ARG A CA 1
ATOM 648 C C . ARG A 1 86 ? 1.764 6.831 -22.622 1.00 91.44 86 ARG A C 1
ATOM 650 O O . ARG A 1 86 ? 2.977 6.790 -22.433 1.00 91.44 86 ARG A O 1
ATOM 657 N N . GLY A 1 87 ? 1.173 7.857 -23.226 1.00 86.00 87 GLY A N 1
ATOM 658 C CA . GLY A 1 87 ? 1.895 9.067 -23.634 1.00 86.00 87 GLY A CA 1
ATOM 659 C C . GLY A 1 87 ? 3.090 8.761 -24.545 1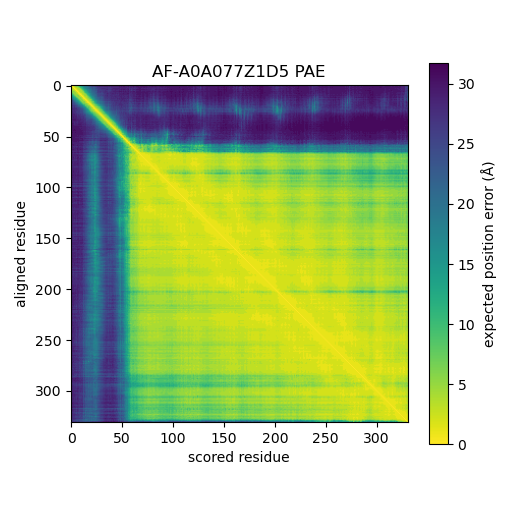.00 86.00 87 GLY A C 1
ATOM 660 O O . GLY A 1 87 ? 2.953 8.055 -25.535 1.00 86.00 87 GLY A O 1
ATOM 661 N N . ASN A 1 88 ? 4.274 9.270 -24.198 1.00 89.88 88 ASN A N 1
ATOM 662 C CA . ASN A 1 88 ? 5.495 9.127 -25.001 1.00 89.88 88 ASN A CA 1
ATOM 663 C C . ASN A 1 88 ? 6.272 7.818 -24.759 1.00 89.88 88 ASN A C 1
ATOM 665 O O . ASN A 1 88 ? 7.452 7.737 -25.110 1.00 89.88 88 ASN A O 1
ATOM 669 N N . VAL A 1 89 ? 5.668 6.813 -24.114 1.00 93.56 89 VAL A N 1
ATOM 670 C CA . VAL A 1 89 ? 6.383 5.583 -23.751 1.00 93.56 89 VAL A CA 1
ATOM 671 C C . VAL A 1 89 ? 6.877 4.831 -24.983 1.00 93.56 89 VAL A C 1
ATOM 673 O O . VAL A 1 89 ? 8.060 4.496 -25.049 1.00 93.56 89 VAL A O 1
ATOM 676 N N . ALA A 1 90 ? 6.014 4.633 -25.982 1.00 89.94 90 ALA A N 1
ATOM 677 C CA . ALA A 1 90 ? 6.400 4.001 -27.243 1.00 89.94 90 ALA A CA 1
ATOM 678 C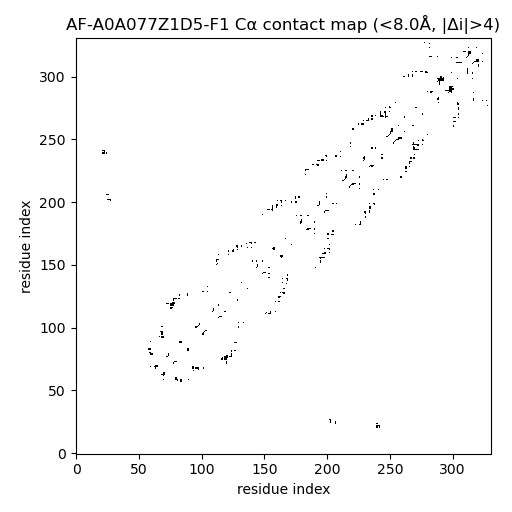 C . ALA A 1 90 ? 7.601 4.718 -27.891 1.00 89.94 90 ALA A C 1
ATOM 680 O O . ALA A 1 90 ? 8.583 4.072 -28.254 1.00 89.94 90 ALA A O 1
ATOM 681 N N . ASP A 1 91 ? 7.569 6.055 -27.934 1.00 90.06 91 ASP A N 1
ATOM 682 C CA . ASP A 1 91 ? 8.589 6.880 -28.589 1.00 90.06 91 ASP A CA 1
ATOM 683 C C . ASP A 1 91 ? 9.985 6.746 -27.982 1.00 90.06 91 ASP A C 1
ATOM 685 O O . ASP A 1 91 ? 10.977 6.866 -28.708 1.00 90.06 91 ASP A O 1
ATOM 689 N N . PHE A 1 92 ? 10.099 6.569 -26.661 1.00 92.69 92 PHE A N 1
ATOM 690 C CA . PHE A 1 92 ? 11.414 6.390 -26.046 1.00 92.69 92 PHE A CA 1
ATOM 691 C C . PHE A 1 92 ? 11.856 4.930 -26.057 1.00 92.69 92 PHE A C 1
ATOM 693 O O . PHE A 1 92 ? 13.048 4.692 -26.218 1.00 92.69 92 PHE A O 1
ATOM 700 N N . LEU A 1 93 ? 10.938 3.964 -25.932 1.00 93.38 93 LEU A N 1
ATOM 701 C CA . LEU A 1 93 ? 11.290 2.540 -25.940 1.00 93.38 93 LEU A CA 1
ATOM 702 C C . LEU A 1 93 ? 11.939 2.121 -27.261 1.00 93.38 93 LEU A C 1
ATOM 704 O O . LEU A 1 93 ? 12.954 1.431 -27.236 1.00 93.38 93 LEU A O 1
ATOM 708 N N . VAL A 1 94 ? 11.424 2.602 -28.398 1.00 90.38 94 VAL A N 1
ATOM 709 C CA . VAL A 1 94 ? 12.000 2.307 -29.726 1.00 90.38 94 VAL A CA 1
ATOM 710 C C . VAL A 1 94 ? 13.396 2.904 -29.936 1.00 90.38 94 VAL A C 1
ATOM 712 O O . VAL A 1 94 ? 14.104 2.491 -30.848 1.00 90.38 94 VAL A O 1
ATOM 715 N N . LYS A 1 95 ? 13.804 3.878 -29.110 1.00 92.44 95 LYS A N 1
ATOM 716 C CA . LYS A 1 95 ? 15.119 4.541 -29.182 1.00 92.44 95 LYS A CA 1
ATOM 717 C C . LYS A 1 95 ? 16.162 3.913 -28.260 1.00 92.44 95 LYS A C 1
ATOM 719 O O . LYS A 1 95 ? 17.328 4.294 -28.338 1.00 92.44 95 LYS A O 1
ATOM 724 N N . LEU A 1 96 ? 15.756 3.013 -27.366 1.00 95.44 96 LEU A N 1
ATOM 725 C CA . LEU A 1 96 ? 16.680 2.352 -26.452 1.00 95.44 96 LEU A CA 1
ATOM 726 C C . LEU A 1 96 ? 17.559 1.358 -27.207 1.00 95.44 96 LEU A C 1
ATOM 728 O O . LEU A 1 96 ? 17.125 0.701 -28.152 1.00 95.44 96 LEU A O 1
ATOM 732 N N . ASN A 1 97 ? 18.791 1.203 -26.739 1.00 95.56 97 ASN A N 1
ATOM 733 C CA . ASN A 1 97 ? 19.675 0.132 -27.158 1.00 95.56 97 ASN A CA 1
ATOM 734 C C . ASN A 1 97 ? 19.653 -1.009 -26.130 1.00 95.56 97 ASN A C 1
ATOM 736 O O . ASN A 1 97 ? 19.721 -0.777 -24.920 1.00 95.56 97 ASN A O 1
ATOM 740 N N . TRP A 1 98 ? 19.586 -2.252 -26.607 1.00 95.94 98 TRP A N 1
ATOM 741 C CA . TRP A 1 98 ? 19.494 -3.425 -25.742 1.00 95.94 98 TRP A CA 1
ATOM 742 C C . TRP A 1 98 ? 20.687 -3.556 -24.782 1.00 95.94 98 TRP A C 1
ATOM 744 O O . TRP A 1 98 ? 20.499 -3.577 -23.564 1.00 95.94 98 TRP A O 1
ATOM 754 N N . GLU A 1 99 ? 21.907 -3.592 -25.316 1.00 96.62 99 GLU A N 1
ATOM 755 C CA . GLU A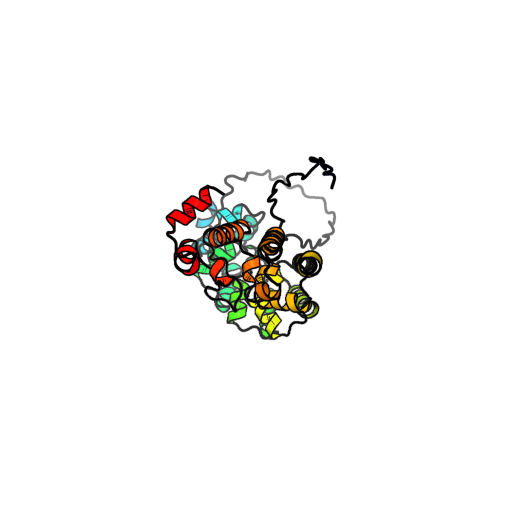 1 99 ? 23.135 -3.812 -24.541 1.00 96.62 99 GLU A CA 1
ATOM 756 C C . GLU A 1 99 ? 23.501 -2.616 -23.653 1.00 96.62 99 GLU A C 1
ATOM 758 O O . GLU A 1 99 ? 23.990 -2.796 -22.540 1.00 96.62 99 GLU A O 1
ATOM 763 N N . LYS A 1 100 ? 23.243 -1.387 -24.116 1.00 96.19 100 LYS A N 1
ATOM 764 C CA . LYS A 1 100 ? 23.608 -0.160 -23.395 1.00 96.19 100 LYS A CA 1
ATOM 765 C C . LYS A 1 100 ? 22.552 0.279 -22.382 1.00 96.19 100 LYS A C 1
ATOM 767 O O . LYS A 1 100 ? 22.899 0.695 -21.277 1.00 96.19 100 LYS A O 1
ATOM 772 N N . ASP A 1 101 ? 21.273 0.229 -22.751 1.00 96.31 101 ASP A N 1
ATOM 773 C CA . ASP A 1 101 ? 20.218 0.887 -21.981 1.00 96.31 101 ASP A CA 1
ATOM 774 C C . ASP A 1 101 ? 19.349 -0.101 -21.199 1.00 96.31 101 ASP A C 1
ATOM 776 O O . ASP A 1 101 ? 19.008 0.162 -20.043 1.00 96.31 101 ASP A O 1
ATOM 780 N N . VAL A 1 102 ? 19.008 -1.247 -21.787 1.00 97.06 102 VAL A N 1
ATOM 781 C CA . VAL A 1 102 ? 18.028 -2.170 -21.197 1.00 97.06 102 VAL A CA 1
ATOM 782 C C . VAL A 1 102 ? 18.704 -3.212 -20.311 1.00 97.06 102 VAL A C 1
ATOM 784 O O . VAL A 1 102 ? 18.453 -3.261 -19.105 1.00 97.06 102 VAL A O 1
ATOM 787 N N . LYS A 1 103 ? 19.607 -4.015 -20.878 1.00 97.06 103 LYS A N 1
ATOM 788 C CA . LYS A 1 103 ? 20.250 -5.153 -20.209 1.00 97.06 103 LYS A CA 1
ATOM 789 C C . LYS A 1 103 ? 20.962 -4.781 -18.898 1.00 97.06 103 LYS A C 1
ATOM 791 O O . LYS A 1 103 ? 20.712 -5.476 -17.911 1.00 97.06 103 LYS A O 1
ATOM 796 N N . PRO A 1 104 ? 21.743 -3.683 -18.791 1.00 97.94 104 PRO A N 1
ATOM 797 C CA . PRO A 1 104 ? 22.396 -3.320 -17.528 1.00 97.94 104 PRO A CA 1
ATOM 798 C C . PRO A 1 104 ? 21.398 -2.985 -16.413 1.00 97.94 104 PRO A C 1
ATOM 800 O O . PRO A 1 104 ? 21.637 -3.279 -15.243 1.00 97.94 104 PRO A O 1
ATOM 803 N N . ARG A 1 105 ? 20.247 -2.402 -16.769 1.00 97.56 105 ARG A N 1
ATOM 804 C CA . ARG A 1 105 ? 19.180 -2.061 -15.819 1.00 97.56 105 ARG A CA 1
ATOM 805 C C . ARG A 1 105 ? 18.383 -3.292 -15.387 1.00 97.56 105 ARG A C 1
ATOM 807 O O . ARG A 1 105 ? 17.986 -3.372 -14.227 1.00 97.56 105 ARG A O 1
ATOM 814 N N . LEU A 1 106 ? 18.194 -4.268 -16.276 1.00 97.44 106 LEU A N 1
ATOM 815 C CA . LEU A 1 106 ? 17.626 -5.569 -15.906 1.00 97.44 106 LEU A CA 1
ATOM 816 C C . LEU A 1 106 ? 18.559 -6.329 -14.958 1.00 97.44 106 LEU A C 1
ATOM 818 O O . LEU A 1 106 ? 18.128 -6.758 -13.893 1.00 97.44 106 LEU A O 1
ATOM 822 N N . GLN A 1 107 ? 19.851 -6.415 -15.292 1.00 97.81 107 GLN A N 1
ATOM 823 C CA . GLN A 1 107 ? 20.874 -7.012 -14.424 1.00 97.81 107 GLN A CA 1
ATOM 824 C C . GLN A 1 107 ? 20.919 -6.345 -13.050 1.00 97.81 107 GLN A C 1
ATOM 826 O O . GLN A 1 107 ? 21.045 -7.029 -12.038 1.00 97.81 107 GLN A O 1
ATOM 831 N N . PHE A 1 108 ? 20.756 -5.022 -13.003 1.00 98.12 108 PHE A N 1
ATOM 832 C CA . PHE A 1 108 ? 20.634 -4.296 -11.748 1.00 98.12 108 PHE A CA 1
ATOM 833 C C . PHE A 1 108 ? 19.427 -4.765 -10.925 1.00 98.12 108 PHE A C 1
ATOM 835 O O . PHE A 1 108 ? 19.604 -5.100 -9.759 1.00 98.12 108 PHE A O 1
ATOM 842 N N . LEU A 1 109 ? 18.229 -4.878 -11.508 1.00 97.81 109 LEU A N 1
ATOM 843 C CA . LEU A 1 109 ? 17.062 -5.407 -10.786 1.00 97.81 109 LEU A CA 1
ATOM 844 C C . LEU A 1 109 ? 17.284 -6.849 -10.299 1.00 97.81 109 LEU A C 1
ATOM 846 O O . LEU A 1 109 ? 16.969 -7.153 -9.149 1.00 97.81 109 LEU A O 1
ATOM 850 N N . PHE A 1 110 ? 17.882 -7.711 -11.125 1.00 97.69 110 PHE A N 1
ATOM 851 C CA . PHE A 1 110 ? 18.217 -9.084 -10.732 1.00 97.69 110 PHE A CA 1
ATOM 852 C C . PHE A 1 110 ? 19.225 -9.134 -9.583 1.00 97.69 110 PHE A C 1
ATOM 854 O O . PHE A 1 110 ? 19.058 -9.923 -8.657 1.00 97.69 110 PHE A O 1
ATOM 861 N N . SER A 1 111 ? 20.226 -8.249 -9.587 1.00 97.62 111 SER A N 1
ATOM 862 C CA . SER A 1 111 ? 21.205 -8.153 -8.496 1.00 97.62 111 SER A CA 1
ATOM 863 C C . SER A 1 111 ? 20.579 -7.741 -7.159 1.00 97.62 111 SER A C 1
ATOM 865 O O . SER A 1 111 ? 21.134 -8.028 -6.104 1.00 97.62 111 SER A O 1
ATOM 867 N N . LEU A 1 112 ? 19.404 -7.105 -7.200 1.00 97.50 112 LEU A N 1
ATOM 868 C CA . LEU A 1 112 ? 18.617 -6.729 -6.028 1.00 97.50 112 LEU A CA 1
ATOM 869 C C . LEU A 1 112 ? 17.603 -7.809 -5.637 1.00 97.50 112 LEU A C 1
ATOM 871 O O . LEU A 1 112 ? 16.707 -7.521 -4.856 1.00 97.50 112 LEU A O 1
ATOM 875 N N . GLY A 1 113 ? 17.687 -9.016 -6.204 1.00 97.25 113 GLY A N 1
ATOM 876 C CA . GLY A 1 113 ? 16.802 -10.131 -5.872 1.00 97.25 113 GLY A CA 1
ATOM 877 C C . GLY A 1 113 ? 15.400 -10.042 -6.477 1.00 97.25 113 GLY A C 1
ATOM 878 O O . GLY A 1 113 ? 14.520 -10.793 -6.060 1.00 97.25 113 GLY A O 1
ATOM 879 N N . VAL A 1 114 ? 15.159 -9.146 -7.444 1.00 97.38 114 VAL A N 1
ATOM 880 C CA . VAL A 1 114 ? 13.865 -9.089 -8.141 1.00 97.38 114 VAL A CA 1
ATOM 881 C C . VAL A 1 114 ? 13.706 -10.346 -9.010 1.00 97.38 114 VAL A C 1
ATOM 883 O O . VAL A 1 114 ? 14.550 -10.578 -9.878 1.00 97.38 114 VAL A O 1
ATOM 886 N N . PRO A 1 115 ? 12.639 -11.145 -8.821 1.00 96.75 115 PRO A N 1
ATOM 887 C CA . PRO A 1 115 ? 12.417 -12.355 -9.608 1.00 96.75 115 PRO A CA 1
ATOM 888 C C . PRO A 1 115 ? 12.212 -12.068 -11.101 1.00 96.75 115 PRO A C 1
ATOM 890 O O . PRO A 1 115 ? 11.612 -11.057 -11.473 1.00 96.75 115 PRO A O 1
ATOM 893 N N . VAL A 1 116 ? 12.681 -12.977 -11.960 1.00 95.88 116 VAL A N 1
ATOM 894 C CA . VAL A 1 116 ? 12.595 -12.847 -13.428 1.00 95.88 116 VAL A CA 1
ATOM 895 C C . VAL A 1 116 ? 11.148 -12.757 -13.912 1.00 95.88 116 VAL A C 1
ATOM 897 O O . VAL A 1 116 ? 10.820 -11.887 -14.714 1.00 95.88 116 VAL A O 1
ATOM 900 N N . ASP A 1 117 ? 10.271 -13.590 -13.362 1.00 95.88 117 ASP A N 1
ATOM 901 C CA . ASP A 1 117 ? 8.831 -13.618 -13.633 1.00 95.88 117 ASP A CA 1
ATOM 902 C C . ASP A 1 117 ? 8.100 -12.344 -13.169 1.00 95.88 117 ASP A C 1
ATOM 904 O O . ASP A 1 117 ? 7.003 -12.037 -13.638 1.00 95.88 117 ASP A O 1
ATOM 908 N N . TYR A 1 118 ? 8.715 -11.545 -12.290 1.00 96.62 118 TYR A N 1
ATOM 909 C CA . TYR A 1 118 ? 8.155 -10.272 -11.839 1.00 96.62 118 TYR A CA 1
ATOM 910 C C . TYR A 1 118 ? 8.454 -9.098 -12.788 1.00 96.62 118 TYR A C 1
ATOM 912 O O . TYR A 1 118 ? 7.706 -8.109 -12.794 1.00 96.62 118 TYR A O 1
ATOM 920 N N . ILE A 1 119 ? 9.518 -9.192 -13.597 1.00 97.00 119 ILE A N 1
ATOM 921 C CA . ILE A 1 119 ? 10.043 -8.094 -14.427 1.00 97.00 119 ILE A CA 1
ATOM 922 C C . ILE A 1 119 ? 9.000 -7.550 -15.398 1.00 97.00 119 ILE A C 1
ATOM 924 O O . ILE A 1 119 ? 8.807 -6.332 -15.446 1.00 97.00 119 ILE A O 1
ATOM 928 N N . GLY A 1 120 ? 8.290 -8.422 -16.118 1.00 96.81 120 GLY A N 1
ATOM 929 C CA . GLY A 1 120 ? 7.259 -8.013 -17.071 1.00 96.81 120 GLY A CA 1
ATOM 930 C C . GLY A 1 120 ? 6.221 -7.098 -16.434 1.00 96.81 120 GLY A C 1
ATOM 931 O O . GLY A 1 120 ? 5.972 -5.980 -16.895 1.00 96.81 120 GLY A O 1
ATOM 932 N N . SER A 1 121 ? 5.695 -7.516 -15.279 1.00 97.06 121 SER A N 1
ATOM 933 C CA . SER A 1 121 ? 4.698 -6.748 -14.530 1.00 97.06 121 SER A CA 1
ATOM 934 C C . SER A 1 121 ? 5.253 -5.436 -13.959 1.00 97.06 121 SER A C 1
ATOM 936 O O . SER A 1 121 ? 4.531 -4.436 -13.887 1.00 97.06 121 SER A O 1
ATOM 938 N N . TYR A 1 122 ? 6.525 -5.421 -13.555 1.00 97.56 122 TYR A N 1
ATOM 939 C CA . TYR A 1 122 ? 7.197 -4.241 -13.022 1.00 97.56 122 TYR A CA 1
ATOM 940 C C . TYR A 1 122 ? 7.376 -3.177 -14.112 1.00 97.56 122 TYR A C 1
ATOM 942 O O . TYR A 1 122 ? 6.928 -2.039 -13.938 1.00 97.56 122 TYR A O 1
ATOM 950 N N . LEU A 1 123 ? 7.953 -3.555 -15.256 1.00 97.00 123 LEU A N 1
ATOM 951 C CA . LEU A 1 123 ? 8.265 -2.648 -16.365 1.00 97.00 123 LEU A CA 1
ATOM 952 C C . LEU A 1 123 ? 7.016 -2.167 -17.101 1.00 97.00 123 LEU A C 1
ATOM 954 O O . LEU A 1 123 ? 6.915 -0.980 -17.398 1.00 97.00 123 LEU A O 1
ATOM 958 N N . THR A 1 124 ? 6.019 -3.038 -17.294 1.00 96.56 124 THR A N 1
ATOM 959 C CA . THR A 1 124 ? 4.704 -2.643 -17.836 1.00 96.56 124 THR A CA 1
ATOM 960 C C . THR A 1 124 ? 4.114 -1.484 -17.037 1.00 96.56 124 THR A C 1
ATOM 962 O O . THR A 1 124 ? 3.519 -0.548 -17.571 1.00 96.56 124 THR A O 1
ATOM 965 N N . LYS A 1 125 ? 4.288 -1.511 -15.712 1.00 96.00 125 LYS A N 1
ATOM 966 C CA . LYS A 1 125 ? 3.725 -0.498 -14.826 1.00 96.00 125 LYS A CA 1
ATOM 967 C C . LYS A 1 125 ? 4.651 0.711 -14.642 1.00 96.00 125 LYS A C 1
ATOM 969 O O . LYS A 1 125 ? 4.120 1.808 -14.452 1.00 96.00 125 LYS A O 1
ATOM 974 N N . ASN A 1 126 ? 5.973 0.553 -14.724 1.00 96.50 126 ASN A N 1
ATOM 975 C CA . ASN A 1 126 ? 6.966 1.633 -14.645 1.00 96.50 126 ASN A CA 1
ATOM 976 C C . ASN A 1 126 ? 8.003 1.571 -15.793 1.00 96.50 126 ASN A C 1
ATOM 978 O O . ASN A 1 126 ? 9.158 1.207 -15.561 1.00 96.50 126 ASN A O 1
ATOM 982 N N . PRO A 1 127 ? 7.634 1.981 -17.017 1.00 95.69 127 PRO A N 1
ATOM 983 C CA . PRO A 1 127 ? 8.572 2.016 -18.141 1.00 95.69 127 PRO A CA 1
ATOM 984 C C . PRO A 1 127 ? 9.640 3.120 -17.983 1.00 95.69 127 PRO A C 1
ATOM 986 O O . PRO A 1 127 ? 10.750 2.989 -18.494 1.00 95.69 127 PRO A O 1
ATOM 989 N N . TRP A 1 128 ? 9.360 4.187 -17.220 1.00 96.06 128 TRP A N 1
ATOM 990 C CA . TRP A 1 128 ? 10.303 5.292 -16.965 1.00 96.06 128 TRP A CA 1
ATOM 991 C C . TRP A 1 128 ? 11.503 4.904 -16.095 1.00 96.06 128 TRP A C 1
ATOM 993 O O . TRP A 1 128 ? 12.424 5.703 -15.924 1.00 96.06 128 TRP A O 1
ATOM 1003 N N . PHE A 1 129 ? 11.534 3.673 -15.580 1.00 96.75 129 PHE A N 1
ATOM 1004 C CA . PHE A 1 129 ? 12.737 3.086 -15.000 1.00 96.75 129 PHE A CA 1
ATOM 1005 C C . PHE A 1 129 ? 13.934 3.160 -15.968 1.00 96.75 129 PHE A C 1
ATOM 1007 O O . PHE A 1 129 ? 15.046 3.475 -15.546 1.00 96.75 129 PHE A O 1
ATOM 1014 N N . PHE A 1 130 ? 13.707 2.978 -17.276 1.00 96.38 130 PHE A N 1
ATOM 1015 C CA . PHE A 1 130 ? 14.766 3.067 -18.289 1.00 96.38 130 PHE A CA 1
ATOM 1016 C C . PHE A 1 130 ? 15.329 4.481 -18.488 1.00 96.38 130 PHE A C 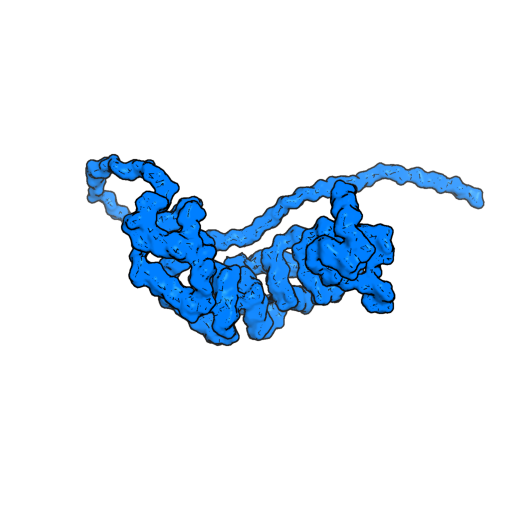1
ATOM 1018 O O . PHE A 1 130 ? 16.446 4.629 -18.972 1.00 96.38 130 PHE A O 1
ATOM 1025 N N . GLN A 1 131 ? 14.606 5.520 -18.065 1.00 95.06 131 GLN A N 1
ATOM 1026 C CA . GLN A 1 131 ? 15.078 6.906 -18.138 1.00 95.06 131 GLN A CA 1
ATOM 1027 C C . GLN A 1 131 ? 15.983 7.291 -16.958 1.00 95.06 131 GLN A C 1
ATOM 1029 O O . GLN A 1 131 ? 16.579 8.363 -16.959 1.00 95.06 131 GLN A O 1
ATOM 1034 N N . GLN A 1 132 ? 16.106 6.428 -15.948 1.00 96.12 132 GLN A N 1
ATOM 1035 C CA . GLN A 1 132 ? 16.977 6.666 -14.799 1.00 96.12 132 GLN A CA 1
ATOM 1036 C C . GLN A 1 132 ? 18.417 6.301 -15.150 1.00 96.12 132 GLN A C 1
ATOM 1038 O O . GLN A 1 132 ? 18.651 5.260 -15.763 1.00 96.12 132 GLN A O 1
ATOM 1043 N N . SER A 1 133 ? 19.393 7.124 -14.759 1.00 96.50 133 SER A N 1
ATOM 1044 C CA . SER A 1 133 ? 20.812 6.794 -14.944 1.00 96.50 133 SER A CA 1
ATOM 1045 C C . SER A 1 133 ? 21.232 5.635 -14.030 1.00 96.50 133 SER A C 1
ATOM 1047 O O . SER A 1 133 ? 20.683 5.467 -12.939 1.00 96.50 133 SER A O 1
ATOM 1049 N N . MET A 1 134 ? 22.224 4.843 -14.448 1.00 97.50 134 MET A N 1
ATOM 1050 C CA . MET A 1 134 ? 22.751 3.756 -13.612 1.00 97.50 134 MET A CA 1
ATOM 1051 C C . MET A 1 134 ? 23.325 4.268 -12.285 1.00 97.50 134 MET A C 1
ATOM 1053 O O . MET A 1 134 ? 23.156 3.612 -11.259 1.00 97.50 134 MET A O 1
ATOM 1057 N N . ASP A 1 135 ? 23.944 5.449 -12.278 1.00 97.50 135 ASP A N 1
ATOM 1058 C CA . ASP A 1 135 ? 24.516 6.037 -11.063 1.00 97.50 135 ASP A CA 1
ATOM 1059 C C . ASP A 1 135 ? 23.428 6.499 -10.090 1.00 97.50 135 ASP A C 1
ATOM 1061 O O . ASP A 1 135 ? 23.522 6.231 -8.893 1.00 97.50 135 ASP A O 1
ATOM 1065 N N . SER A 1 136 ? 22.342 7.093 -10.599 1.00 97.12 136 SER A N 1
ATOM 1066 C CA . SER A 1 136 ? 21.159 7.434 -9.795 1.00 97.12 136 SER A CA 1
ATOM 1067 C C . SER A 1 136 ? 20.504 6.186 -9.201 1.00 97.12 136 SER A C 1
ATOM 1069 O O . SER A 1 136 ? 20.106 6.177 -8.041 1.00 97.12 136 SER A O 1
ATOM 1071 N N . LEU A 1 137 ? 20.390 5.109 -9.981 1.00 98.06 137 LEU A N 1
ATOM 1072 C CA . LEU A 1 137 ? 19.831 3.849 -9.496 1.00 98.06 137 LEU A CA 1
ATOM 1073 C C . LEU A 1 137 ? 20.682 3.254 -8.366 1.00 98.06 137 LEU A C 1
ATOM 1075 O O . LEU A 1 137 ? 20.141 2.887 -7.323 1.00 98.06 137 LEU A O 1
ATOM 1079 N N . ARG A 1 138 ? 22.007 3.209 -8.540 1.00 97.88 138 ARG A N 1
ATOM 1080 C CA . ARG A 1 138 ? 22.944 2.715 -7.520 1.00 97.88 138 ARG A CA 1
ATOM 1081 C C . ARG A 1 138 ? 22.917 3.570 -6.258 1.00 97.88 138 ARG A C 1
ATOM 1083 O O . ARG A 1 138 ? 22.791 3.017 -5.170 1.00 97.88 138 ARG A O 1
ATOM 1090 N N . SER A 1 139 ? 22.964 4.896 -6.386 1.00 97.75 139 SER A N 1
ATOM 1091 C CA . SER A 1 139 ? 22.970 5.800 -5.229 1.00 97.75 139 SER A CA 1
ATOM 1092 C C . SER A 1 139 ? 21.708 5.663 -4.371 1.00 97.75 139 SER A C 1
ATOM 1094 O O . SER A 1 139 ? 21.793 5.699 -3.145 1.00 97.75 139 SER A O 1
ATOM 1096 N N . ARG A 1 140 ? 20.545 5.410 -4.988 1.00 97.81 140 ARG A N 1
ATOM 1097 C CA . ARG A 1 140 ? 19.277 5.139 -4.284 1.00 97.81 140 ARG A CA 1
ATOM 1098 C C . ARG A 1 140 ? 19.326 3.856 -3.446 1.00 97.81 140 ARG A C 1
ATOM 1100 O O . ARG A 1 140 ? 18.756 3.825 -2.355 1.00 97.81 140 ARG A O 1
ATOM 1107 N N . ILE A 1 141 ? 20.006 2.813 -3.925 1.00 98.25 141 ILE A N 1
ATOM 1108 C CA . ILE A 1 141 ? 20.184 1.557 -3.180 1.00 98.25 141 ILE A CA 1
ATOM 1109 C C . ILE A 1 141 ? 21.227 1.706 -2.078 1.00 98.25 141 ILE A C 1
ATOM 1111 O O . ILE A 1 141 ? 20.970 1.306 -0.945 1.00 98.25 141 ILE A O 1
ATOM 1115 N N . GLU A 1 142 ? 22.368 2.323 -2.376 1.00 98.19 142 GLU A N 1
ATOM 1116 C CA . GLU A 1 142 ? 23.413 2.566 -1.377 1.00 98.19 142 GLU A CA 1
ATOM 1117 C C . GLU A 1 142 ? 22.910 3.464 -0.242 1.00 98.19 142 GLU A C 1
ATOM 1119 O O . GLU A 1 142 ? 23.208 3.223 0.927 1.00 98.19 142 GLU A O 1
ATOM 1124 N N . TYR A 1 143 ? 22.035 4.423 -0.547 1.00 98.44 143 TYR A N 1
ATOM 1125 C CA . TYR A 1 143 ? 21.326 5.184 0.474 1.00 98.44 143 TYR A CA 1
ATOM 1126 C C . TYR A 1 143 ? 20.490 4.283 1.400 1.00 98.44 143 TYR A C 1
ATOM 1128 O O . TYR A 1 143 ? 20.612 4.394 2.620 1.00 98.44 143 TYR A O 1
ATOM 1136 N N . LEU A 1 144 ? 19.672 3.368 0.864 1.00 98.44 144 LEU A N 1
ATOM 1137 C CA . LEU A 1 144 ? 18.877 2.448 1.691 1.00 98.44 144 LEU A CA 1
ATOM 1138 C C . LEU A 1 144 ? 19.765 1.577 2.588 1.00 98.44 144 LEU A C 1
ATOM 1140 O O . LEU A 1 144 ? 19.483 1.438 3.781 1.00 98.44 144 LEU A O 1
ATOM 1144 N N . LYS A 1 145 ? 20.870 1.059 2.045 1.00 98.19 145 LYS A N 1
ATOM 1145 C CA . LYS A 1 145 ? 21.862 0.309 2.826 1.00 98.19 145 LYS A CA 1
ATOM 1146 C C . LYS A 1 145 ? 22.472 1.165 3.935 1.00 98.19 145 LYS A C 1
ATOM 1148 O O . LYS A 1 145 ? 22.524 0.718 5.076 1.00 98.19 145 LYS A O 1
ATOM 1153 N N . SER A 1 146 ? 22.821 2.424 3.652 1.00 98.25 146 SER A N 1
ATOM 1154 C CA . SER A 1 146 ? 23.349 3.364 4.657 1.00 98.25 146 SER A CA 1
ATOM 1155 C C . SER A 1 146 ? 22.369 3.652 5.806 1.00 98.25 146 SER A C 1
ATOM 1157 O O . SER A 1 146 ? 22.780 4.025 6.902 1.00 98.25 146 SER A O 1
ATOM 1159 N N . LYS A 1 147 ? 21.061 3.458 5.578 1.00 98.06 147 LYS A N 1
ATOM 1160 C CA . LYS A 1 147 ? 20.002 3.569 6.597 1.00 98.06 147 LYS A CA 1
ATOM 1161 C C . LYS A 1 147 ? 19.660 2.227 7.261 1.00 98.06 147 LYS A C 1
ATOM 1163 O O . LYS A 1 147 ? 18.648 2.127 7.964 1.00 98.06 147 LYS A O 1
ATOM 1168 N N . ASN A 1 148 ? 20.513 1.219 7.077 1.00 98.19 148 ASN A N 1
ATOM 1169 C CA . ASN A 1 148 ? 20.404 -0.130 7.629 1.00 98.19 148 ASN A CA 1
ATOM 1170 C C . ASN A 1 148 ? 19.143 -0.886 7.181 1.00 98.19 148 ASN A C 1
ATOM 1172 O O . ASN A 1 148 ? 18.589 -1.668 7.951 1.00 98.19 148 ASN A O 1
ATOM 1176 N N . PHE A 1 149 ? 18.649 -0.652 5.959 1.00 98.56 149 PHE A N 1
ATOM 1177 C CA . PHE A 1 149 ? 17.634 -1.536 5.383 1.00 98.56 149 PHE A CA 1
ATOM 1178 C C . PHE A 1 149 ? 18.286 -2.861 4.959 1.00 98.56 149 PHE A C 1
ATOM 1180 O O . PHE A 1 149 ? 19.216 -2.829 4.155 1.00 98.56 149 PHE A O 1
ATOM 1187 N N . PRO A 1 150 ? 17.796 -4.019 5.441 1.00 97.75 150 PRO A N 1
ATOM 1188 C CA . PRO A 1 150 ? 18.263 -5.319 4.964 1.00 97.75 150 PRO A CA 1
ATOM 1189 C C . PRO A 1 150 ? 17.982 -5.509 3.470 1.00 97.75 150 PRO A C 1
ATOM 1191 O O . PRO A 1 150 ? 16.959 -5.035 2.971 1.00 97.75 150 PRO A O 1
ATOM 1194 N N . ASP A 1 151 ? 18.809 -6.287 2.771 1.00 98.19 151 ASP A N 1
ATOM 1195 C CA . ASP A 1 151 ? 18.653 -6.528 1.327 1.00 98.19 151 ASP A CA 1
ATOM 1196 C C . ASP A 1 151 ? 17.274 -7.108 0.963 1.00 98.19 151 ASP A C 1
ATOM 1198 O O . ASP A 1 151 ? 16.637 -6.679 -0.003 1.00 98.19 151 ASP A O 1
ATOM 1202 N N . ALA A 1 152 ? 16.736 -8.011 1.792 1.00 97.94 152 ALA A N 1
ATOM 1203 C CA . ALA A 1 152 ? 15.381 -8.542 1.620 1.00 97.94 152 ALA A CA 1
ATOM 1204 C C . ALA A 1 152 ? 14.300 -7.444 1.721 1.00 97.94 152 ALA A C 1
ATOM 1206 O O . ALA A 1 152 ? 13.311 -7.457 0.982 1.00 97.94 152 ALA A O 1
ATOM 1207 N N . SER A 1 153 ? 14.498 -6.458 2.601 1.00 98.38 153 SER A N 1
ATOM 1208 C CA . SER A 1 153 ? 13.615 -5.295 2.717 1.00 98.38 153 SER A CA 1
ATOM 1209 C C . SER A 1 153 ? 13.731 -4.381 1.502 1.00 98.38 153 SER A C 1
ATOM 1211 O O . SER A 1 153 ? 12.707 -3.931 0.994 1.00 98.38 153 SER A O 1
ATOM 1213 N N . ILE A 1 154 ? 14.946 -4.148 0.995 1.00 98.44 154 ILE A N 1
ATOM 1214 C CA . ILE A 1 154 ? 15.190 -3.365 -0.227 1.00 98.44 154 ILE A CA 1
ATOM 1215 C C . ILE A 1 154 ? 14.478 -4.007 -1.423 1.00 98.44 154 ILE A C 1
ATOM 1217 O O . ILE A 1 154 ? 13.710 -3.337 -2.117 1.00 98.44 154 ILE A O 1
ATOM 1221 N N . THR A 1 155 ? 14.649 -5.318 -1.604 1.00 98.31 155 THR A N 1
ATOM 1222 C CA . THR A 1 155 ? 13.961 -6.113 -2.636 1.00 98.31 155 THR A CA 1
ATOM 1223 C C . THR A 1 155 ? 12.448 -5.897 -2.558 1.00 98.31 155 THR A C 1
ATOM 1225 O O . THR A 1 155 ? 11.793 -5.500 -3.527 1.00 98.31 155 THR A O 1
ATOM 1228 N N . ARG A 1 156 ? 11.881 -6.069 -1.356 1.00 98.25 156 ARG A N 1
ATOM 1229 C CA . ARG A 1 156 ? 10.451 -5.879 -1.093 1.00 98.25 156 ARG A CA 1
ATOM 1230 C C . ARG A 1 156 ? 9.986 -4.450 -1.372 1.00 98.25 156 ARG A C 1
ATOM 1232 O O . ARG A 1 156 ? 8.883 -4.278 -1.897 1.00 98.25 156 ARG A O 1
ATOM 1239 N N . ILE A 1 157 ? 10.789 -3.440 -1.038 1.00 98.50 157 ILE A N 1
ATOM 1240 C CA . ILE A 1 157 ? 10.484 -2.028 -1.295 1.00 98.50 157 ILE A CA 1
ATOM 1241 C C . ILE A 1 157 ? 10.338 -1.777 -2.795 1.00 98.50 157 ILE A C 1
ATOM 1243 O O . ILE A 1 157 ? 9.310 -1.251 -3.227 1.00 98.50 157 ILE A O 1
ATOM 1247 N N . ILE A 1 158 ? 11.321 -2.216 -3.581 1.00 97.62 158 ILE A N 1
ATOM 1248 C CA . ILE A 1 158 ? 11.344 -2.039 -5.038 1.00 97.62 158 ILE A CA 1
ATOM 1249 C C . ILE A 1 158 ? 10.141 -2.734 -5.676 1.00 97.62 158 ILE A C 1
ATOM 1251 O O . ILE A 1 158 ? 9.422 -2.124 -6.469 1.00 97.62 158 ILE A O 1
ATOM 1255 N N . MET A 1 159 ? 9.863 -3.979 -5.281 1.00 97.31 159 MET A N 1
ATOM 1256 C CA . MET A 1 159 ? 8.736 -4.740 -5.822 1.00 97.31 159 MET A CA 1
ATOM 1257 C C . MET A 1 159 ? 7.386 -4.097 -5.468 1.00 97.31 159 MET A C 1
ATOM 1259 O O . MET A 1 159 ? 6.531 -3.905 -6.331 1.00 97.31 159 MET A O 1
ATOM 1263 N N . LYS A 1 160 ? 7.168 -3.710 -4.205 1.00 96.94 160 LYS A N 1
ATOM 1264 C CA . LYS A 1 160 ? 5.873 -3.152 -3.773 1.00 96.94 160 LYS A CA 1
ATOM 1265 C C . LYS A 1 160 ? 5.636 -1.713 -4.234 1.00 96.94 160 LYS A C 1
ATOM 1267 O O . LYS A 1 160 ? 4.477 -1.311 -4.386 1.00 96.94 160 LYS A O 1
ATOM 1272 N N . ALA A 1 161 ? 6.695 -0.938 -4.450 1.00 97.06 161 ALA A N 1
ATOM 1273 C CA . ALA A 1 161 ? 6.627 0.446 -4.894 1.00 97.06 161 ALA A CA 1
ATOM 1274 C C . ALA A 1 161 ? 7.500 0.655 -6.133 1.00 97.06 161 ALA A C 1
ATOM 1276 O O . ALA A 1 161 ? 8.558 1.267 -6.074 1.00 97.06 161 ALA A O 1
ATOM 1277 N N . ARG A 1 162 ? 6.999 0.206 -7.287 1.00 94.50 162 ARG A N 1
ATOM 1278 C CA . ARG A 1 162 ? 7.693 0.261 -8.585 1.00 94.50 162 ARG A CA 1
ATOM 1279 C C . ARG A 1 162 ? 8.326 1.605 -8.967 1.00 94.50 162 ARG A C 1
ATOM 1281 O O . ARG A 1 162 ? 9.286 1.606 -9.718 1.00 94.50 162 ARG A O 1
ATOM 1288 N N . TYR A 1 163 ? 7.788 2.732 -8.493 1.00 96.19 163 TYR A N 1
ATOM 1289 C CA . TYR A 1 163 ? 8.313 4.075 -8.776 1.00 96.19 163 TYR A CA 1
ATOM 1290 C C . TYR A 1 163 ? 9.342 4.554 -7.746 1.00 96.19 163 TYR A C 1
ATOM 1292 O O . TYR A 1 163 ? 9.835 5.667 -7.861 1.00 96.19 163 TYR A O 1
ATOM 1300 N N . TRP A 1 164 ? 9.666 3.752 -6.727 1.00 97.62 164 TRP A N 1
ATOM 1301 C CA . TRP A 1 164 ? 10.645 4.105 -5.697 1.00 97.62 164 TRP A CA 1
ATOM 1302 C C . TRP A 1 164 ? 11.971 4.527 -6.324 1.00 97.62 164 TRP A C 1
ATOM 1304 O O . TRP A 1 164 ? 12.503 5.590 -6.019 1.00 97.62 164 TRP A O 1
ATOM 1314 N N . LEU A 1 165 ? 12.445 3.724 -7.278 1.00 97.12 165 LEU A N 1
ATOM 1315 C CA . LEU A 1 165 ? 13.671 3.973 -8.023 1.00 97.12 165 LEU A CA 1
ATOM 1316 C C . LEU A 1 165 ? 13.560 5.121 -9.030 1.00 97.12 165 LEU A C 1
ATOM 1318 O O . LEU A 1 165 ? 14.487 5.283 -9.806 1.00 97.12 165 LEU A O 1
ATOM 1322 N N . ASN A 1 166 ? 12.487 5.912 -9.035 1.00 96.62 166 ASN A N 1
ATOM 1323 C CA . ASN A 1 166 ? 12.374 7.142 -9.821 1.00 96.62 166 ASN A CA 1
ATOM 1324 C C . ASN A 1 166 ? 12.534 8.399 -8.948 1.00 96.62 166 ASN A C 1
ATOM 1326 O O . ASN A 1 166 ? 12.644 9.491 -9.494 1.00 96.62 166 ASN A O 1
ATOM 1330 N N . PHE A 1 167 ? 12.537 8.269 -7.615 1.00 96.62 167 PHE A N 1
ATOM 1331 C CA . PHE A 1 167 ? 12.661 9.408 -6.704 1.00 96.62 167 PHE A CA 1
ATOM 1332 C C . PHE A 1 167 ? 14.115 9.691 -6.336 1.00 96.62 167 PHE A C 1
ATOM 1334 O O . PHE A 1 167 ? 14.887 8.782 -6.037 1.00 96.62 167 PHE A O 1
ATOM 1341 N N . GLU A 1 168 ? 14.472 10.971 -6.286 1.00 96.12 168 GLU A N 1
ATOM 1342 C CA . GLU A 1 168 ? 15.766 11.418 -5.775 1.00 96.12 168 GLU A CA 1
ATOM 1343 C C . GLU A 1 168 ? 15.969 11.037 -4.304 1.00 96.12 168 GLU A C 1
ATOM 1345 O O . GLU A 1 168 ? 15.027 11.045 -3.503 1.00 96.12 168 GLU A O 1
ATOM 1350 N N . VAL A 1 169 ? 17.220 10.750 -3.934 1.00 97.75 169 VAL A N 1
ATOM 1351 C CA . VAL A 1 169 ? 17.597 10.354 -2.567 1.00 97.75 169 VAL A CA 1
ATOM 1352 C C . VAL A 1 169 ? 17.154 11.400 -1.544 1.00 97.75 169 VAL A C 1
ATOM 1354 O O . VAL A 1 169 ? 16.626 11.048 -0.495 1.00 97.75 169 VAL A O 1
ATOM 1357 N N . GLN A 1 170 ? 17.276 12.684 -1.876 1.00 97.88 170 GLN A N 1
ATOM 1358 C CA . GLN A 1 170 ? 16.868 13.800 -1.023 1.00 97.88 170 GLN A CA 1
ATOM 1359 C C . GLN A 1 170 ? 15.357 13.783 -0.754 1.00 97.88 170 GLN A C 1
ATOM 1361 O O . GLN A 1 170 ? 14.920 14.054 0.362 1.00 97.88 170 GLN A O 1
ATOM 1366 N N . SER A 1 171 ? 14.550 13.418 -1.759 1.00 97.06 171 SER A N 1
ATOM 1367 C CA . SER A 1 171 ? 13.098 13.284 -1.596 1.00 97.06 171 SER A CA 1
ATOM 1368 C C . SER A 1 171 ? 12.741 12.096 -0.709 1.00 97.06 171 SER A C 1
ATOM 1370 O O . SER A 1 171 ? 11.834 12.194 0.115 1.00 97.06 171 SER A O 1
ATOM 1372 N N . ILE A 1 172 ? 13.449 10.975 -0.864 1.00 97.88 172 ILE A N 1
ATOM 1373 C CA . ILE A 1 172 ? 13.267 9.794 -0.017 1.00 97.88 172 ILE A CA 1
ATOM 1374 C C . ILE A 1 172 ? 13.645 10.134 1.433 1.00 97.88 172 ILE A C 1
ATOM 1376 O O . ILE A 1 172 ? 12.835 9.909 2.330 1.00 97.88 172 ILE A O 1
ATOM 1380 N N . ASP A 1 173 ? 14.815 10.736 1.660 1.00 98.31 173 ASP A N 1
ATOM 1381 C CA . ASP A 1 173 ? 15.319 11.093 2.992 1.00 98.31 173 ASP A CA 1
ATOM 1382 C C . ASP A 1 173 ? 14.398 12.078 3.716 1.00 98.31 173 ASP A C 1
ATOM 1384 O O . ASP A 1 173 ? 13.999 11.822 4.852 1.00 98.31 173 ASP A O 1
ATOM 1388 N N . ALA A 1 174 ? 13.943 13.129 3.028 1.00 98.31 174 ALA A N 1
ATOM 1389 C CA . ALA A 1 174 ? 12.998 14.089 3.592 1.00 98.31 174 ALA A CA 1
ATOM 1390 C C . ALA A 1 174 ? 11.677 13.428 4.022 1.00 98.31 174 ALA A C 1
ATOM 1392 O O . ALA A 1 174 ? 11.139 13.733 5.088 1.00 98.31 174 ALA A O 1
ATOM 1393 N N . ARG A 1 175 ? 11.148 12.494 3.219 1.00 98.12 175 ARG A N 1
ATOM 1394 C CA . ARG A 1 175 ? 9.898 11.784 3.534 1.00 98.12 175 ARG A CA 1
ATOM 1395 C C . ARG A 1 175 ? 10.087 10.807 4.692 1.00 98.12 175 ARG A C 1
ATOM 1397 O O . ARG A 1 175 ? 9.246 10.781 5.586 1.00 98.12 175 ARG A O 1
ATOM 1404 N N . LEU A 1 176 ? 11.188 10.055 4.719 1.00 98.25 176 LEU A N 1
ATOM 1405 C CA . LEU A 1 176 ? 11.530 9.172 5.841 1.00 98.25 176 LEU A CA 1
ATOM 1406 C C . LEU A 1 176 ? 11.663 9.965 7.148 1.00 98.25 176 LEU A C 1
ATOM 1408 O O . LEU A 1 176 ? 11.027 9.618 8.144 1.00 98.25 176 LEU A O 1
ATOM 1412 N N . GLY A 1 177 ? 12.414 11.070 7.121 1.00 98.19 177 GLY A N 1
ATOM 1413 C CA . GLY A 1 177 ? 12.578 11.966 8.265 1.00 98.19 177 GLY A CA 1
ATOM 1414 C C . GLY A 1 177 ? 11.258 12.593 8.723 1.00 98.19 177 GLY A C 1
ATOM 1415 O O . GLY A 1 177 ? 11.022 12.731 9.924 1.00 98.19 177 GLY A O 1
ATOM 1416 N N . TRP A 1 178 ? 10.353 12.909 7.791 1.00 98.38 178 TRP A N 1
ATOM 1417 C CA . TRP A 1 178 ? 9.018 13.405 8.124 1.00 98.38 178 TRP A CA 1
ATOM 1418 C C . TRP A 1 178 ? 8.193 12.376 8.908 1.00 98.38 178 TRP A C 1
ATOM 1420 O O . TRP A 1 178 ? 7.658 12.728 9.959 1.00 98.38 178 TRP A O 1
ATOM 1430 N N . TYR A 1 179 ? 8.130 11.112 8.462 1.00 98.44 179 TYR A N 1
ATOM 1431 C CA . TYR A 1 179 ? 7.425 10.055 9.209 1.00 98.44 179 TYR A CA 1
ATOM 1432 C C . TYR A 1 179 ? 8.049 9.845 10.587 1.00 98.44 179 TYR A C 1
ATOM 1434 O O . TYR A 1 179 ? 7.329 9.753 11.582 1.00 98.44 179 TYR A O 1
ATOM 1442 N N . GLN A 1 180 ? 9.383 9.824 10.651 1.00 98.50 180 GLN A N 1
ATOM 1443 C CA . GLN A 1 180 ? 10.109 9.661 11.903 1.00 98.50 180 GLN A CA 1
ATOM 1444 C C . GLN A 1 180 ? 9.748 10.753 12.912 1.00 98.50 180 GLN A C 1
ATOM 1446 O O . GLN A 1 180 ? 9.405 10.455 14.056 1.00 98.50 180 GLN A O 1
ATOM 1451 N N . LYS A 1 181 ? 9.776 12.016 12.475 1.00 98.31 181 LYS A N 1
ATOM 1452 C CA . LYS A 1 181 ? 9.462 13.167 13.319 1.00 98.31 181 LYS A CA 1
ATOM 1453 C C . LYS A 1 181 ? 7.986 13.203 13.701 1.00 98.31 181 LYS A C 1
ATOM 1455 O O . LYS A 1 181 ? 7.684 13.372 14.880 1.00 98.31 181 LYS A O 1
ATOM 1460 N N . GLN A 1 182 ? 7.074 13.044 12.738 1.00 97.62 182 GLN A N 1
ATOM 1461 C CA . GLN A 1 182 ? 5.651 13.241 13.014 1.00 97.62 182 GLN A CA 1
ATOM 1462 C C . GLN A 1 182 ? 5.019 12.157 13.866 1.00 97.62 182 GLN A C 1
ATOM 1464 O O . GLN A 1 182 ? 4.158 12.459 14.688 1.00 97.62 182 GLN A O 1
ATOM 1469 N N . PHE A 1 183 ? 5.463 10.914 13.709 1.00 98.00 183 PHE A N 1
ATOM 1470 C CA . PHE A 1 183 ? 4.944 9.795 14.488 1.00 98.00 183 PHE A CA 1
ATOM 1471 C C . PHE A 1 183 ? 5.875 9.391 15.633 1.00 98.00 183 PHE A C 1
ATOM 1473 O O . PHE A 1 183 ? 5.603 8.401 16.303 1.00 98.00 183 PHE A O 1
ATOM 1480 N N . LYS A 1 184 ? 6.959 10.147 15.880 1.00 98.19 184 LYS A N 1
ATOM 1481 C CA . LYS A 1 184 ? 7.978 9.848 16.904 1.00 98.19 184 LYS A CA 1
ATOM 1482 C C . LYS A 1 184 ? 8.455 8.393 16.813 1.00 98.19 184 LYS A C 1
ATOM 1484 O O . LYS A 1 184 ? 8.413 7.639 17.792 1.00 98.19 184 LYS A O 1
ATOM 1489 N N . LEU A 1 185 ? 8.837 7.988 15.604 1.00 98.56 185 LEU A N 1
ATOM 1490 C CA . LEU A 1 185 ? 9.266 6.623 15.314 1.00 98.56 185 LEU A CA 1
ATOM 1491 C C . LEU A 1 185 ? 10.749 6.438 15.640 1.00 98.56 185 LEU A C 1
ATOM 1493 O O . LEU A 1 185 ? 11.571 7.332 15.416 1.00 98.56 185 LEU A O 1
ATOM 1497 N N . SER A 1 186 ? 11.103 5.250 16.113 1.00 98.31 186 SER A N 1
ATOM 1498 C CA . SER A 1 186 ? 12.486 4.784 16.130 1.00 98.31 186 SER A CA 1
ATOM 1499 C C . SER A 1 186 ? 12.981 4.502 14.704 1.00 98.31 186 SER A C 1
ATOM 1501 O O . SER A 1 186 ? 12.197 4.386 13.758 1.00 98.31 186 SER A O 1
ATOM 1503 N N . GLY A 1 187 ? 14.298 4.358 14.533 1.00 98.12 187 GLY A N 1
ATOM 1504 C CA . GLY A 1 187 ? 14.862 3.959 13.239 1.00 98.12 187 GLY A CA 1
ATOM 1505 C C . GLY A 1 187 ? 14.346 2.594 12.762 1.00 98.12 187 GLY A C 1
ATOM 1506 O O . GLY A 1 187 ? 14.109 2.417 11.567 1.00 98.12 187 GLY A O 1
ATOM 1507 N N . ASP A 1 188 ? 14.123 1.655 13.686 1.00 98.50 188 ASP A N 1
ATOM 1508 C CA . ASP A 1 188 ? 13.550 0.339 13.383 1.00 98.50 188 ASP A CA 1
ATOM 1509 C C . ASP A 1 188 ? 12.089 0.440 12.951 1.00 98.50 188 ASP A C 1
ATOM 1511 O O . ASP A 1 188 ? 11.709 -0.152 11.943 1.00 98.50 188 ASP A O 1
ATOM 1515 N N . GLU A 1 189 ? 11.289 1.249 13.649 1.00 98.69 189 GLU A N 1
ATOM 1516 C CA . GLU A 1 189 ? 9.885 1.475 13.296 1.00 98.69 189 GLU A CA 1
ATOM 1517 C C . GLU A 1 189 ? 9.764 2.119 11.904 1.00 98.69 189 GLU A C 1
ATOM 1519 O O . GLU A 1 189 ? 8.935 1.691 11.103 1.00 98.69 189 GLU A O 1
ATOM 1524 N N . VAL A 1 190 ? 10.626 3.085 11.551 1.00 98.62 190 VAL A N 1
ATOM 1525 C CA . VAL A 1 190 ? 10.657 3.662 10.190 1.00 98.62 190 VAL A CA 1
ATOM 1526 C C . VAL A 1 190 ? 10.954 2.584 9.147 1.00 98.62 190 VAL A C 1
ATOM 1528 O O . VAL A 1 190 ? 10.244 2.480 8.144 1.00 98.62 190 VAL A O 1
ATOM 1531 N N . ARG A 1 191 ? 11.983 1.756 9.373 1.00 98.69 191 ARG A N 1
ATOM 1532 C CA . ARG A 1 191 ? 12.323 0.659 8.456 1.00 98.69 191 ARG A CA 1
ATOM 1533 C C . ARG A 1 191 ? 11.174 -0.330 8.312 1.00 98.69 191 ARG A C 1
ATOM 1535 O O . ARG A 1 191 ? 10.884 -0.747 7.188 1.00 98.69 191 ARG A O 1
ATOM 1542 N N . GLN A 1 192 ? 10.508 -0.669 9.412 1.00 98.62 192 GLN A N 1
ATOM 1543 C CA . GLN A 1 192 ? 9.367 -1.574 9.430 1.00 98.62 192 GLN A CA 1
ATOM 1544 C C . GLN A 1 192 ? 8.231 -1.042 8.551 1.00 98.62 192 GLN A C 1
ATOM 1546 O O . GLN A 1 192 ? 7.865 -1.695 7.570 1.00 98.62 192 GLN A O 1
ATOM 1551 N N . ILE A 1 193 ? 7.719 0.162 8.830 1.00 98.56 193 ILE A N 1
ATOM 1552 C CA . ILE A 1 193 ? 6.541 0.687 8.120 1.00 98.56 193 ILE A CA 1
ATOM 1553 C C . ILE A 1 193 ? 6.809 0.887 6.624 1.00 98.56 193 ILE A C 1
ATOM 1555 O O . ILE A 1 193 ? 5.941 0.624 5.787 1.00 98.56 193 ILE A O 1
ATOM 1559 N N . VAL A 1 194 ? 8.034 1.292 6.269 1.00 98.38 194 VAL A N 1
ATOM 1560 C CA . VAL A 1 194 ? 8.457 1.505 4.879 1.00 98.38 194 VAL A CA 1
ATOM 1561 C C . VAL A 1 194 ? 8.604 0.176 4.151 1.00 98.38 194 VAL A C 1
ATOM 1563 O O . VAL A 1 194 ? 8.163 0.057 3.013 1.00 98.38 194 VAL A O 1
ATOM 1566 N N . THR A 1 195 ? 9.164 -0.847 4.797 1.00 98.38 195 THR A N 1
ATOM 1567 C CA . THR A 1 195 ? 9.265 -2.197 4.220 1.00 98.38 195 THR A CA 1
ATOM 1568 C C . THR A 1 195 ? 7.880 -2.822 4.034 1.00 98.38 195 THR A C 1
ATOM 1570 O O . THR A 1 195 ? 7.597 -3.521 3.051 1.00 98.38 195 THR A O 1
ATOM 1573 N N . GLU A 1 196 ? 6.976 -2.585 4.980 1.00 98.19 196 GLU A N 1
ATOM 1574 C CA . GLU A 1 196 ? 5.629 -3.129 4.943 1.00 98.19 196 GLU A CA 1
ATOM 1575 C C . GLU A 1 196 ? 4.768 -2.495 3.848 1.00 98.19 196 GLU A C 1
ATOM 1577 O O . GLU A 1 196 ? 4.177 -3.241 3.047 1.00 98.19 196 GLU A O 1
ATOM 1582 N N . ASN A 1 197 ? 4.766 -1.159 3.777 1.00 97.94 197 ASN A N 1
ATOM 1583 C CA . ASN A 1 197 ? 4.021 -0.359 2.809 1.00 97.94 197 ASN A CA 1
ATOM 1584 C C . ASN A 1 197 ? 4.866 0.800 2.228 1.00 97.94 197 ASN A C 1
ATOM 1586 O O . ASN A 1 197 ? 4.650 1.964 2.568 1.00 97.94 197 ASN A O 1
ATOM 1590 N N . PRO A 1 198 ? 5.764 0.546 1.259 1.00 98.06 198 PRO A N 1
ATOM 1591 C CA . PRO A 1 198 ? 6.653 1.592 0.732 1.00 98.06 198 PRO A CA 1
ATOM 1592 C C . PRO A 1 198 ? 5.929 2.684 -0.078 1.00 98.06 198 PRO A C 1
ATOM 1594 O O . PRO A 1 198 ? 6.504 3.721 -0.419 1.00 98.06 198 PRO A O 1
ATOM 1597 N N . LYS A 1 199 ? 4.632 2.493 -0.357 1.00 96.62 199 LYS A N 1
ATOM 1598 C CA . LYS A 1 199 ? 3.751 3.531 -0.909 1.00 96.62 199 LYS A CA 1
ATOM 1599 C C . LYS A 1 199 ? 3.657 4.771 -0.023 1.00 96.62 199 LYS A C 1
ATOM 1601 O O . LYS A 1 199 ? 3.471 5.854 -0.561 1.00 96.62 199 LYS A O 1
ATOM 1606 N N . LEU A 1 200 ? 3.889 4.629 1.285 1.00 97.38 200 LEU A N 1
ATOM 1607 C CA . LEU A 1 200 ? 4.009 5.752 2.220 1.00 97.38 200 LEU A CA 1
ATOM 1608 C C . LEU A 1 200 ? 5.015 6.808 1.761 1.00 97.38 200 LEU A C 1
ATOM 1610 O O . LEU A 1 200 ? 4.817 7.994 2.004 1.00 97.38 200 LEU A O 1
ATOM 1614 N N . ILE A 1 201 ? 6.090 6.377 1.100 1.00 97.44 201 ILE A N 1
ATOM 1615 C CA . ILE A 1 201 ? 7.134 7.272 0.607 1.00 97.44 201 ILE A CA 1
ATOM 1616 C C . ILE A 1 201 ? 6.831 7.709 -0.819 1.00 97.44 201 ILE A C 1
ATOM 1618 O O . ILE A 1 201 ? 6.968 8.885 -1.136 1.00 97.44 201 ILE A O 1
ATOM 1622 N N . THR A 1 202 ? 6.393 6.806 -1.695 1.00 95.31 202 THR A N 1
ATOM 1623 C CA . THR A 1 202 ? 6.203 7.146 -3.119 1.00 95.31 202 THR A CA 1
ATOM 1624 C C . THR A 1 202 ? 4.972 8.009 -3.404 1.00 95.31 202 THR A C 1
ATOM 1626 O O . THR A 1 202 ? 4.964 8.695 -4.420 1.00 95.31 202 THR A O 1
ATOM 1629 N N . PHE A 1 203 ? 3.973 8.042 -2.517 1.00 92.38 203 PHE A N 1
ATOM 1630 C CA . PHE A 1 203 ? 2.789 8.910 -2.647 1.00 92.38 203 PHE A CA 1
ATOM 1631 C C . PHE A 1 203 ? 2.958 10.288 -1.985 1.00 92.38 203 PHE A C 1
ATOM 1633 O O . PHE A 1 203 ? 2.044 11.109 -2.017 1.00 92.38 203 PHE A O 1
ATOM 1640 N N . GLY A 1 204 ? 4.125 10.558 -1.392 1.00 91.56 204 GLY A N 1
ATOM 1641 C CA . GLY A 1 204 ? 4.355 11.772 -0.615 1.00 91.56 204 GLY A CA 1
ATOM 1642 C C . GLY A 1 204 ? 3.669 11.740 0.754 1.00 91.56 204 GLY A C 1
ATOM 1643 O O . GLY A 1 204 ? 3.113 10.730 1.177 1.00 91.56 204 GLY A O 1
ATOM 1644 N N . THR A 1 205 ? 3.749 12.856 1.477 1.00 95.69 205 THR A N 1
ATOM 1645 C CA . THR A 1 205 ? 3.293 12.956 2.875 1.00 95.69 205 THR A CA 1
ATOM 1646 C C . THR A 1 205 ? 1.963 13.691 3.034 1.00 95.69 205 THR A C 1
ATOM 1648 O O . THR A 1 205 ? 1.357 13.603 4.098 1.00 95.69 205 THR A O 1
ATOM 1651 N N . GLY A 1 206 ? 1.478 14.380 1.993 1.00 96.25 206 GLY A N 1
ATOM 1652 C CA . GLY A 1 206 ? 0.256 15.193 2.058 1.00 96.25 206 GLY A CA 1
ATOM 1653 C C . GLY A 1 206 ? -0.993 14.379 2.402 1.00 96.25 206 GLY A C 1
ATOM 1654 O O . GLY A 1 206 ? -1.705 14.713 3.342 1.00 96.25 206 GLY A O 1
ATOM 1655 N N . TYR A 1 207 ? -1.218 13.252 1.721 1.00 96.25 207 TYR A N 1
ATOM 1656 C CA . TYR A 1 207 ? -2.369 12.391 2.021 1.00 96.25 207 TYR A CA 1
ATOM 1657 C C . TYR A 1 207 ? -2.298 11.794 3.436 1.00 96.25 207 TYR A C 1
ATOM 1659 O O . TYR A 1 207 ? -3.293 11.751 4.157 1.00 96.25 207 TYR A O 1
ATOM 1667 N N . THR A 1 208 ? -1.101 11.406 3.881 1.00 96.94 208 THR A N 1
ATOM 1668 C CA . THR A 1 208 ? -0.875 10.934 5.252 1.00 96.94 208 THR A CA 1
ATOM 1669 C C . THR A 1 208 ? -1.203 12.014 6.282 1.00 96.94 208 THR A C 1
ATOM 1671 O O . THR A 1 208 ? -1.790 11.693 7.308 1.00 96.94 208 THR A O 1
ATOM 1674 N N . GLN A 1 209 ? -0.891 13.287 6.017 1.00 97.12 209 GLN A N 1
ATOM 1675 C CA . GLN A 1 209 ? -1.279 14.407 6.888 1.00 97.12 209 GLN A CA 1
ATOM 1676 C C . GLN A 1 209 ? -2.799 14.553 6.983 1.00 97.12 209 GLN A C 1
ATOM 1678 O O . GLN A 1 209 ? -3.327 14.716 8.082 1.00 97.12 209 GLN A O 1
ATOM 1683 N N . THR A 1 210 ? -3.514 14.427 5.861 1.00 97.38 210 THR A N 1
ATOM 1684 C CA . THR A 1 210 ? -4.984 14.426 5.851 1.00 97.38 210 THR A CA 1
ATOM 1685 C C . THR A 1 210 ? -5.548 13.292 6.704 1.00 97.38 210 THR A C 1
ATOM 1687 O O . THR A 1 210 ? -6.442 13.516 7.519 1.00 97.38 210 THR A O 1
ATOM 1690 N N . LEU A 1 211 ? -5.005 12.079 6.566 1.00 97.88 211 LEU A N 1
ATOM 1691 C CA . LEU A 1 211 ? -5.419 10.953 7.400 1.00 97.88 211 LEU A CA 1
ATOM 1692 C C . LEU A 1 211 ? -5.043 11.158 8.870 1.00 97.88 211 LEU A C 1
ATOM 1694 O O . LEU A 1 211 ? -5.805 10.763 9.743 1.00 97.88 211 LEU A O 1
ATOM 1698 N N . GLN A 1 212 ? -3.916 11.809 9.158 1.00 96.69 212 GLN A N 1
ATOM 1699 C CA . GLN A 1 212 ? -3.463 12.070 10.526 1.00 96.69 212 GLN A CA 1
ATOM 1700 C C . GLN A 1 212 ? -4.435 13.000 11.242 1.00 96.69 212 GLN A C 1
ATOM 1702 O O . GLN A 1 212 ? -4.812 12.736 12.383 1.00 96.69 212 GLN A O 1
ATOM 1707 N N . PHE A 1 213 ? -4.859 14.057 10.550 1.00 97.25 213 PHE A N 1
ATOM 1708 C CA . PHE A 1 213 ? -5.896 14.957 11.027 1.00 97.25 213 PHE A CA 1
ATOM 1709 C C . PHE A 1 213 ? -7.209 14.204 11.260 1.00 97.25 213 PHE A C 1
ATOM 1711 O O . PHE A 1 213 ? -7.764 14.293 12.346 1.00 97.25 213 PHE A O 1
ATOM 1718 N N . MET A 1 214 ? -7.661 13.396 10.296 1.00 98.19 214 MET A N 1
ATOM 1719 C CA . MET A 1 214 ? -8.898 12.617 10.424 1.00 98.19 214 MET A CA 1
ATOM 1720 C C . MET A 1 214 ? -8.854 11.640 11.611 1.00 98.19 214 MET A C 1
ATOM 1722 O O . MET A 1 214 ? -9.759 11.649 12.441 1.00 98.19 214 MET A O 1
ATOM 1726 N N . PHE A 1 215 ? -7.786 10.850 11.762 1.00 98.25 215 PHE A N 1
ATOM 1727 C CA . PHE A 1 215 ? -7.654 9.918 12.884 1.00 98.25 215 PHE A CA 1
ATOM 1728 C C . PHE A 1 215 ? -7.712 10.631 14.237 1.00 98.25 215 PHE A C 1
ATOM 1730 O O . PHE A 1 215 ? -8.304 10.101 15.174 1.00 98.25 215 PHE A O 1
ATOM 1737 N N . LYS A 1 216 ? -7.123 11.825 14.338 1.00 97.69 216 LYS A N 1
ATOM 1738 C CA . LYS A 1 216 ? -7.070 12.590 15.583 1.00 97.69 216 LYS A CA 1
ATOM 1739 C C . LYS A 1 216 ? -8.361 13.354 15.865 1.00 97.69 216 LYS A C 1
ATOM 1741 O O . LYS A 1 216 ? -8.959 13.166 16.917 1.00 97.69 216 LYS A O 1
ATOM 1746 N N . GLU A 1 217 ? -8.768 14.213 14.940 1.00 97.06 217 GLU A N 1
ATOM 1747 C CA . GLU A 1 217 ? -9.833 15.195 15.152 1.00 97.06 217 GLU A CA 1
ATOM 1748 C C . GLU A 1 217 ? -11.225 14.627 14.846 1.00 97.06 217 GLU A C 1
ATOM 1750 O O . GLU A 1 217 ? -12.185 14.976 15.523 1.00 97.06 217 GLU A O 1
ATOM 1755 N N . GLU A 1 218 ? -11.351 13.735 13.856 1.00 97.31 218 GLU A N 1
ATOM 1756 C CA . GLU A 1 218 ? -12.651 13.165 13.463 1.00 97.31 218 GLU A CA 1
ATOM 1757 C C . GLU A 1 218 ? -12.930 11.832 14.175 1.00 97.31 218 GLU A C 1
ATOM 1759 O O . GLU A 1 218 ? -14.058 11.582 14.593 1.00 97.31 218 GLU A O 1
ATOM 1764 N N . LEU A 1 219 ? -11.917 10.968 14.325 1.00 98.06 219 LEU A N 1
ATOM 1765 C CA . LEU A 1 219 ? -12.079 9.634 14.924 1.00 98.06 219 LEU A CA 1
ATOM 1766 C C . LEU A 1 219 ? -11.610 9.548 16.386 1.00 98.06 219 LEU A C 1
ATOM 1768 O O . LEU A 1 219 ? -11.769 8.507 17.022 1.00 98.06 219 LEU A O 1
ATOM 1772 N N . GLY A 1 220 ? -11.024 10.613 16.936 1.00 97.94 220 GLY A N 1
ATOM 1773 C CA . GLY A 1 220 ? -10.678 10.704 18.358 1.00 97.94 220 GLY A CA 1
ATOM 1774 C C . GLY A 1 220 ? -9.505 9.831 18.822 1.00 97.94 220 GLY A C 1
ATOM 1775 O O . GLY A 1 220 ? -9.397 9.559 20.016 1.00 97.94 220 GLY A O 1
ATOM 1776 N N . PHE A 1 221 ? -8.624 9.370 17.926 1.00 98.50 221 PHE A N 1
ATOM 1777 C CA . PHE A 1 221 ? -7.401 8.669 18.331 1.00 98.50 221 PHE A CA 1
ATOM 1778 C C . PHE A 1 221 ? -6.360 9.647 18.884 1.00 98.50 221 PHE A C 1
ATOM 1780 O O . PHE A 1 221 ? -6.090 10.705 18.312 1.00 98.50 221 PHE A O 1
ATOM 1787 N N . SER A 1 222 ? -5.692 9.259 19.970 1.00 98.00 222 SER A N 1
ATOM 1788 C CA . SER A 1 222 ? -4.545 10.013 20.479 1.00 98.00 222 SER A CA 1
ATOM 1789 C C . SER A 1 222 ? -3.336 9.908 19.537 1.00 98.00 222 SER A C 1
ATOM 1791 O O . SER A 1 222 ? -3.251 9.017 18.691 1.00 98.00 222 SER A O 1
ATOM 1793 N N . ALA A 1 223 ? -2.348 10.792 19.705 1.00 97.38 223 ALA A N 1
ATOM 1794 C CA . ALA A 1 223 ? -1.111 10.732 18.920 1.00 97.38 223 ALA A CA 1
ATOM 1795 C C . ALA A 1 223 ? -0.351 9.402 19.105 1.00 97.38 223 ALA A C 1
ATOM 1797 O O . ALA A 1 223 ? 0.218 8.882 18.146 1.00 97.38 223 ALA A O 1
ATOM 1798 N N . ASP A 1 224 ? -0.373 8.839 20.317 1.00 97.94 224 ASP A N 1
ATOM 1799 C CA . ASP A 1 224 ? 0.227 7.532 20.597 1.00 97.94 224 ASP A CA 1
ATOM 1800 C C . ASP A 1 224 ? -0.542 6.406 19.895 1.00 97.94 224 ASP A C 1
ATOM 1802 O O . ASP A 1 224 ? 0.044 5.566 19.215 1.00 97.94 224 ASP A O 1
ATOM 1806 N N . GLN A 1 225 ? -1.873 6.445 19.945 1.00 98.31 225 GLN A N 1
ATOM 1807 C CA . GLN A 1 225 ? -2.699 5.462 19.251 1.00 98.31 225 GLN A CA 1
ATOM 1808 C C . GLN A 1 225 ? -2.540 5.557 17.726 1.00 98.31 225 GLN A C 1
ATOM 1810 O O . GLN A 1 225 ? -2.457 4.533 17.054 1.00 98.31 225 GLN A O 1
ATOM 1815 N N . ALA A 1 226 ? -2.421 6.763 17.165 1.00 98.19 226 ALA A N 1
ATOM 1816 C CA . ALA A 1 226 ? -2.139 6.960 15.744 1.00 98.19 226 ALA A CA 1
ATOM 1817 C C . ALA A 1 226 ? -0.771 6.377 15.343 1.00 98.19 226 ALA A C 1
ATOM 1819 O O . ALA A 1 226 ? -0.663 5.735 14.294 1.00 98.19 226 ALA A O 1
ATOM 1820 N N . LYS A 1 227 ? 0.258 6.531 16.192 1.00 98.31 227 LYS A N 1
ATOM 1821 C CA . LYS A 1 227 ? 1.545 5.839 16.024 1.00 98.31 227 LYS A CA 1
ATOM 1822 C C . LYS A 1 227 ? 1.347 4.321 16.022 1.00 98.31 227 LYS A C 1
ATOM 1824 O O . LYS A 1 227 ? 1.832 3.654 15.111 1.00 98.31 227 LYS A O 1
ATOM 1829 N N . GLN A 1 228 ? 0.615 3.774 16.991 1.00 98.38 228 GLN A N 1
ATOM 1830 C CA . GLN A 1 228 ? 0.356 2.334 17.063 1.00 98.38 228 GLN A CA 1
ATOM 1831 C C . GLN A 1 228 ? -0.385 1.813 15.822 1.00 98.38 228 GLN A C 1
ATOM 1833 O O . GLN A 1 228 ? -0.021 0.760 15.303 1.00 98.38 228 GLN A O 1
ATOM 1838 N N . LEU A 1 229 ? -1.376 2.551 15.309 1.00 98.56 229 LEU A N 1
ATOM 1839 C CA . LEU A 1 229 ? -2.064 2.224 14.055 1.00 98.56 229 LEU A CA 1
ATOM 1840 C C . LEU A 1 229 ? -1.089 2.197 12.872 1.00 98.56 229 LEU A C 1
ATOM 1842 O O . LEU A 1 229 ? -1.134 1.265 12.072 1.00 98.56 229 LEU A O 1
ATOM 1846 N N . LEU A 1 230 ? -0.201 3.194 12.764 1.00 98.44 230 LEU A N 1
ATOM 1847 C CA . LEU A 1 230 ? 0.817 3.251 11.712 1.00 98.44 230 LEU A CA 1
ATOM 1848 C C . LEU A 1 230 ? 1.781 2.071 11.776 1.00 98.44 230 LEU A C 1
ATOM 1850 O O . LEU A 1 230 ? 2.040 1.471 10.742 1.00 98.44 230 LEU A O 1
ATOM 1854 N N . VAL A 1 231 ? 2.299 1.739 12.958 1.00 98.44 231 VAL A N 1
ATOM 1855 C CA . VAL A 1 231 ? 3.278 0.655 13.120 1.00 98.44 231 VAL A CA 1
ATOM 1856 C C . VAL A 1 231 ? 2.634 -0.720 12.921 1.00 98.44 231 VAL A C 1
ATOM 1858 O O . VAL A 1 231 ? 3.232 -1.579 12.283 1.00 98.44 231 VAL A O 1
ATOM 1861 N N . LYS A 1 232 ? 1.412 -0.936 13.426 1.00 98.31 232 LYS A N 1
ATOM 1862 C CA . LYS A 1 232 ? 0.706 -2.225 13.313 1.00 98.31 232 LYS A CA 1
ATOM 1863 C C . LYS A 1 232 ? 0.091 -2.466 11.935 1.00 98.31 232 LYS A C 1
ATOM 1865 O O . LYS A 1 232 ? -0.013 -3.615 11.514 1.00 98.31 232 LYS A O 1
ATOM 1870 N N . ASP A 1 233 ? -0.384 -1.419 11.260 1.00 98.19 233 ASP A N 1
ATOM 1871 C CA . ASP A 1 233 ? -0.938 -1.540 9.912 1.00 98.19 233 ASP A CA 1
ATOM 1872 C C . ASP A 1 233 ? -0.656 -0.300 9.035 1.00 98.19 233 ASP A C 1
ATOM 1874 O O . ASP A 1 233 ? -1.547 0.518 8.762 1.00 98.19 233 ASP A O 1
ATOM 1878 N N . PRO A 1 234 ? 0.569 -0.185 8.489 1.00 98.25 234 PRO A N 1
ATOM 1879 C CA . PRO A 1 234 ? 0.998 0.948 7.666 1.00 98.25 234 PRO A CA 1
ATOM 1880 C C . PRO A 1 234 ? 0.113 1.237 6.450 1.00 98.25 234 PRO A C 1
ATOM 1882 O O . PRO A 1 234 ? 0.118 2.343 5.909 1.00 98.25 234 PRO A O 1
ATOM 1885 N N . LYS A 1 235 ? -0.650 0.250 5.967 1.00 97.81 235 LYS A N 1
ATOM 1886 C CA . LYS A 1 235 ? -1.506 0.423 4.788 1.00 97.81 235 LYS A CA 1
ATOM 1887 C C . LYS A 1 235 ? -2.790 1.205 5.092 1.00 97.81 235 LYS A C 1
ATOM 1889 O O . LYS A 1 235 ? -3.384 1.724 4.144 1.00 97.81 235 LYS A O 1
ATOM 1894 N N . LEU A 1 236 ? -3.167 1.393 6.363 1.00 98.25 236 LEU A N 1
ATOM 1895 C CA . LEU A 1 236 ? -4.210 2.357 6.757 1.00 98.25 236 LEU A CA 1
ATOM 1896 C C . LEU A 1 236 ? -3.933 3.749 6.179 1.00 98.25 236 LEU A C 1
ATOM 1898 O O . LEU A 1 236 ? -4.810 4.361 5.585 1.00 98.25 236 LEU A O 1
ATOM 1902 N N . TRP A 1 237 ? -2.672 4.167 6.197 1.00 97.75 237 TRP A N 1
ATOM 1903 C CA . TRP A 1 237 ? -2.211 5.485 5.752 1.00 97.75 237 TRP A CA 1
ATOM 1904 C C . TRP A 1 237 ? -2.130 5.661 4.228 1.00 97.75 237 TRP A C 1
ATOM 1906 O O . TRP A 1 237 ? -1.683 6.684 3.723 1.00 97.75 237 TRP A O 1
ATOM 1916 N N . THR A 1 238 ? -2.577 4.654 3.480 1.00 96.25 238 THR A N 1
ATOM 1917 C CA . THR A 1 238 ? -2.753 4.698 2.017 1.00 96.25 238 THR A CA 1
ATOM 1918 C C . THR A 1 238 ? -4.139 4.210 1.592 1.00 96.25 238 THR A C 1
ATOM 1920 O O . THR A 1 238 ? -4.385 3.991 0.409 1.00 96.25 238 THR A O 1
ATOM 1923 N N . THR A 1 239 ? -5.029 3.971 2.559 1.00 97.25 239 THR A N 1
ATOM 1924 C CA . THR A 1 239 ? -6.416 3.563 2.318 1.00 97.25 239 THR A CA 1
ATOM 1925 C C . THR A 1 239 ? -7.273 4.813 2.125 1.00 97.25 239 THR A C 1
ATOM 1927 O O . THR A 1 239 ? -6.975 5.855 2.706 1.00 97.25 239 THR A O 1
ATOM 1930 N N . TYR A 1 240 ? -8.315 4.724 1.298 1.00 96.44 240 TYR A N 1
ATOM 1931 C CA . TYR A 1 240 ? -9.270 5.815 1.082 1.00 96.44 240 TYR A CA 1
ATOM 1932 C C . TYR A 1 240 ? -9.902 6.281 2.401 1.00 96.44 240 TYR A C 1
ATOM 1934 O O . TYR A 1 240 ? -10.285 5.442 3.224 1.00 96.44 240 TYR A O 1
ATOM 1942 N N . LYS A 1 241 ? -10.020 7.603 2.590 1.00 96.94 241 LYS A N 1
ATOM 1943 C CA . LYS A 1 241 ? -10.587 8.212 3.802 1.00 96.94 241 LYS A CA 1
ATOM 1944 C C . LYS A 1 241 ? -12.009 7.702 4.032 1.00 96.94 241 LYS A C 1
ATOM 1946 O O . LYS A 1 241 ? -12.305 7.253 5.137 1.00 96.94 241 LYS A O 1
ATOM 1951 N N . SER A 1 242 ? -12.835 7.665 2.985 1.00 97.19 242 SER A N 1
ATOM 1952 C CA . SER A 1 242 ? -14.211 7.153 3.051 1.00 97.19 242 SER A CA 1
ATOM 1953 C C . SER A 1 242 ? -14.315 5.744 3.650 1.00 97.19 242 SER A C 1
ATOM 1955 O O . SER A 1 242 ? -15.146 5.506 4.526 1.00 97.19 242 SER A O 1
ATOM 1957 N N . ILE A 1 243 ? -13.438 4.813 3.253 1.00 98.25 243 ILE A N 1
ATOM 1958 C CA . ILE A 1 243 ? -13.418 3.441 3.787 1.00 98.25 243 ILE A CA 1
ATOM 1959 C C . ILE A 1 243 ? -13.105 3.459 5.284 1.00 98.25 243 ILE A C 1
ATOM 1961 O O . ILE A 1 243 ? -13.813 2.818 6.058 1.00 98.25 243 ILE A O 1
ATOM 1965 N N . LEU A 1 244 ? -12.075 4.203 5.694 1.00 98.56 244 LEU A N 1
ATOM 1966 C CA . LEU A 1 244 ? -11.646 4.275 7.093 1.00 98.56 244 LEU A CA 1
ATOM 1967 C C . LEU A 1 244 ? -12.748 4.862 7.983 1.00 98.56 244 LEU A C 1
ATOM 1969 O O . LEU A 1 244 ? -13.112 4.250 8.987 1.00 98.56 244 LEU A O 1
ATOM 1973 N N . SER A 1 245 ? -13.321 6.001 7.584 1.00 98.06 245 SER A N 1
ATOM 1974 C CA . SER A 1 245 ? -14.381 6.683 8.332 1.00 98.06 245 SER A CA 1
ATOM 1975 C C . SER A 1 245 ? -15.656 5.842 8.404 1.00 98.06 245 SER A C 1
ATOM 1977 O O . SER A 1 245 ? -16.220 5.680 9.484 1.00 98.06 245 SER A O 1
ATOM 1979 N N . ASN A 1 246 ? -16.096 5.239 7.293 1.00 98.38 246 ASN A N 1
ATOM 1980 C CA . ASN A 1 246 ? -17.303 4.405 7.277 1.00 98.38 246 ASN A CA 1
ATOM 1981 C C . ASN A 1 246 ? -17.158 3.151 8.148 1.00 98.38 246 ASN A C 1
ATOM 1983 O O . ASN A 1 246 ? -18.104 2.763 8.839 1.00 98.38 246 ASN A O 1
ATOM 1987 N N . SER A 1 247 ? -15.975 2.535 8.134 1.00 98.50 247 SER A N 1
ATOM 1988 C CA . SER A 1 247 ? -15.666 1.371 8.967 1.00 98.50 247 SER A CA 1
ATOM 1989 C C . SER A 1 247 ? -15.616 1.749 10.439 1.00 98.50 247 SER A C 1
ATOM 1991 O O . SER A 1 247 ? -16.278 1.111 11.256 1.00 98.50 247 SER A O 1
ATOM 1993 N N . PHE A 1 248 ? -14.886 2.817 10.776 1.00 98.69 248 PHE A N 1
ATOM 1994 C CA . PHE A 1 248 ? -14.790 3.314 12.145 1.00 98.69 248 PHE A CA 1
ATOM 1995 C C . PHE A 1 248 ? -16.163 3.677 12.707 1.00 98.69 248 PHE A C 1
ATOM 1997 O O . PHE A 1 248 ? -16.518 3.198 13.777 1.00 98.69 248 PHE A O 1
ATOM 2004 N N . ASN A 1 249 ? -16.962 4.456 11.973 1.00 98.38 249 ASN A N 1
ATOM 2005 C CA . ASN A 1 249 ? -18.269 4.911 12.441 1.00 98.38 249 ASN A CA 1
ATOM 2006 C C . ASN A 1 249 ? -19.190 3.743 12.801 1.00 98.38 249 ASN A C 1
ATOM 2008 O O . ASN A 1 249 ? -19.893 3.806 13.804 1.00 98.38 249 ASN A O 1
ATOM 2012 N N . TYR A 1 250 ? -19.172 2.655 12.029 1.00 98.56 250 TYR A N 1
ATOM 2013 C CA . TYR A 1 250 ? -19.971 1.482 12.373 1.00 98.56 250 TYR A CA 1
ATOM 2014 C C . TYR A 1 250 ? -19.373 0.709 13.561 1.00 98.56 250 TYR A C 1
ATOM 2016 O O . TYR A 1 250 ? -20.079 0.404 14.520 1.00 98.56 250 TYR A O 1
ATOM 2024 N N . LEU A 1 251 ? -18.067 0.422 13.539 1.00 98.56 251 LEU A N 1
ATOM 2025 C CA . LEU A 1 251 ? -17.384 -0.323 14.607 1.00 98.56 251 LEU A CA 1
ATOM 2026 C C . LEU A 1 251 ? -17.476 0.387 15.967 1.00 98.56 251 LEU A C 1
ATOM 2028 O O . LEU A 1 251 ? -17.768 -0.248 16.977 1.00 98.56 251 LEU A O 1
ATOM 2032 N N . HIS A 1 252 ? -17.249 1.697 15.993 1.00 98.25 252 HIS A N 1
ATOM 2033 C CA . HIS A 1 252 ? -17.231 2.497 17.211 1.00 98.25 252 HIS A CA 1
ATOM 2034 C C . HIS A 1 252 ? -18.639 2.917 17.639 1.00 98.25 252 HIS A C 1
ATOM 2036 O O . HIS A 1 252 ? -19.052 2.592 18.747 1.00 98.25 252 HIS A O 1
ATOM 2042 N N . ASN A 1 253 ? -19.412 3.570 16.763 1.00 97.62 253 ASN A N 1
ATOM 2043 C CA . ASN A 1 253 ? -20.677 4.194 17.174 1.00 97.62 253 ASN A CA 1
ATOM 2044 C C . ASN A 1 253 ? -21.863 3.219 17.176 1.00 97.62 253 ASN A C 1
ATOM 2046 O O . ASN A 1 253 ? -22.811 3.431 17.926 1.00 97.62 253 ASN A O 1
ATOM 2050 N N . VAL A 1 254 ? -21.842 2.168 16.344 1.00 97.62 254 VAL A N 1
ATOM 2051 C CA . VAL A 1 254 ? -22.956 1.201 16.256 1.00 97.62 254 VAL A CA 1
ATOM 2052 C C . VAL A 1 254 ? -22.692 -0.046 17.095 1.00 97.62 254 VAL A C 1
ATOM 2054 O O . VAL A 1 254 ? -23.583 -0.485 17.818 1.00 97.62 254 VAL A O 1
ATOM 2057 N N . ILE A 1 255 ? -21.494 -0.636 17.000 1.00 97.25 255 ILE A N 1
ATOM 2058 C CA . ILE A 1 255 ? -21.144 -1.831 17.791 1.00 97.25 255 ILE A CA 1
ATOM 2059 C C . ILE A 1 255 ? -20.676 -1.451 19.204 1.00 97.25 255 ILE A C 1
ATOM 2061 O O . ILE A 1 255 ? -20.899 -2.208 20.146 1.00 97.25 255 ILE A O 1
ATOM 2065 N N . GLY A 1 256 ? -20.053 -0.281 19.373 1.00 96.75 256 GLY A N 1
ATOM 2066 C CA . GLY A 1 256 ? -19.523 0.162 20.665 1.00 96.75 256 GLY A CA 1
ATOM 2067 C C . GLY A 1 256 ? -18.078 -0.267 20.928 1.00 96.75 256 GLY A C 1
ATOM 2068 O O . GLY A 1 256 ? -17.653 -0.298 22.083 1.00 96.75 256 GLY A O 1
ATOM 2069 N N . PHE A 1 257 ? -17.299 -0.628 19.899 1.00 97.69 257 PHE A N 1
ATOM 2070 C CA . PHE A 1 257 ? -15.885 -0.960 20.094 1.00 97.69 257 PHE A CA 1
ATOM 2071 C C . PHE A 1 257 ? -15.083 0.261 20.525 1.00 97.69 257 PHE A C 1
ATOM 2073 O O . PHE A 1 257 ? -15.084 1.286 19.852 1.00 97.69 257 PHE A O 1
ATOM 2080 N N . SER A 1 258 ? -14.329 0.129 21.614 1.00 96.94 258 SER A N 1
ATOM 2081 C CA . SER A 1 258 ? -13.374 1.152 22.039 1.00 96.94 258 SER A CA 1
ATOM 2082 C C . SER A 1 258 ? -12.208 1.295 21.053 1.00 96.94 258 SER A C 1
ATOM 2084 O O . SER A 1 258 ? -11.880 0.358 20.317 1.00 96.94 258 SER A O 1
ATOM 2086 N N . HIS A 1 259 ? -11.508 2.433 21.100 1.00 98.19 259 HIS A N 1
ATOM 2087 C CA . HIS A 1 259 ? -10.254 2.641 20.363 1.00 98.19 259 HIS A CA 1
ATOM 2088 C C . HIS A 1 259 ? -9.232 1.536 20.645 1.00 98.19 259 HIS A C 1
ATOM 2090 O O . HIS A 1 259 ? -8.576 1.068 19.722 1.00 98.19 259 HIS A O 1
ATOM 2096 N N . GLU A 1 260 ? -9.160 1.052 21.888 1.00 96.81 260 GLU A N 1
ATOM 2097 C CA . GLU A 1 260 ? -8.291 -0.068 22.278 1.00 96.81 260 GLU A CA 1
ATOM 2098 C C . GLU A 1 260 ? -8.684 -1.383 21.589 1.00 96.81 260 GLU A C 1
ATOM 2100 O O . GLU A 1 260 ? -7.840 -2.139 21.105 1.00 96.81 260 GLU A O 1
ATOM 2105 N N . THR A 1 261 ? -9.987 -1.641 21.464 1.00 96.88 261 THR A N 1
ATOM 2106 C CA . THR A 1 261 ? -10.483 -2.820 20.744 1.00 96.88 261 THR A CA 1
ATOM 2107 C C . THR A 1 261 ? -10.102 -2.750 19.266 1.00 96.88 261 THR A C 1
ATOM 2109 O O . THR A 1 261 ? -9.622 -3.739 18.710 1.00 96.88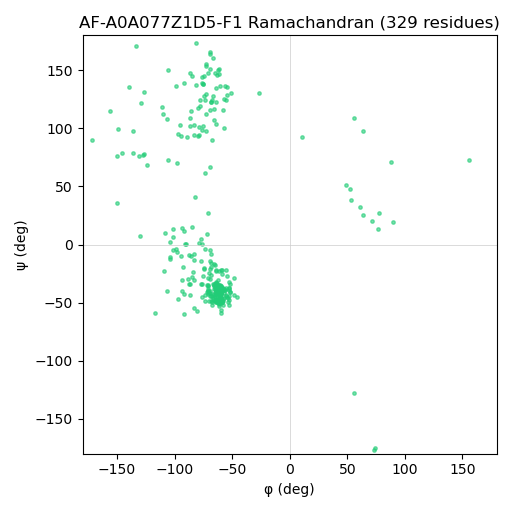 261 THR A O 1
ATOM 2112 N N . ILE A 1 262 ? -10.233 -1.578 18.641 1.00 98.38 262 ILE A N 1
ATOM 2113 C CA . ILE A 1 262 ? -9.823 -1.345 17.248 1.00 98.38 262 ILE A CA 1
ATOM 2114 C C . ILE A 1 262 ? -8.299 -1.499 17.089 1.00 98.38 262 ILE A C 1
ATOM 2116 O O . ILE A 1 262 ? -7.838 -2.164 16.161 1.00 98.38 262 ILE A O 1
ATOM 2120 N N . LEU A 1 263 ? -7.507 -0.968 18.027 1.00 97.88 263 LEU A N 1
ATOM 2121 C CA . LEU A 1 263 ? -6.040 -1.079 18.057 1.00 97.88 263 LEU A CA 1
ATOM 2122 C C . LEU A 1 263 ? -5.528 -2.511 18.221 1.00 97.88 263 LEU A C 1
ATOM 2124 O O . LEU A 1 263 ? -4.379 -2.797 17.859 1.00 97.88 263 LEU A O 1
ATOM 2128 N N . SER A 1 264 ? -6.349 -3.411 18.765 1.00 96.81 264 SER A N 1
ATOM 2129 C CA . SER A 1 264 ? -5.997 -4.828 18.860 1.00 96.81 264 SER A CA 1
ATOM 2130 C C . SER A 1 264 ? -5.948 -5.515 17.492 1.00 96.81 264 SER A C 1
ATOM 2132 O O . SER A 1 264 ? -5.173 -6.451 17.319 1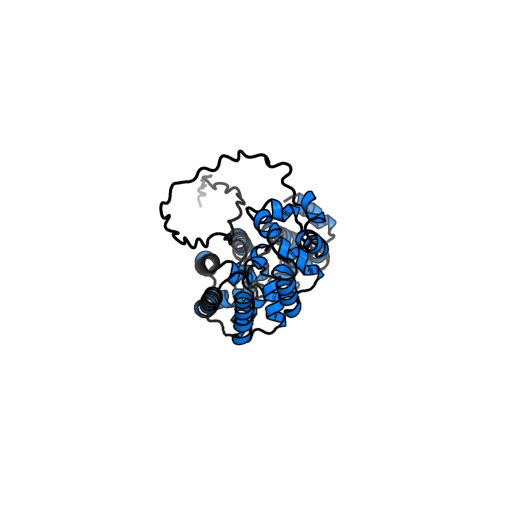.00 96.81 264 SER A O 1
ATOM 2134 N N . TRP A 1 265 ? -6.698 -5.017 16.500 1.00 97.75 265 TRP A N 1
ATOM 2135 C CA . TRP A 1 265 ? -6.643 -5.509 15.122 1.00 97.75 265 TRP A CA 1
ATOM 2136 C C . TRP A 1 265 ? -6.975 -4.393 14.109 1.00 97.75 265 TRP A C 1
ATOM 2138 O O . TRP A 1 265 ? -8.070 -4.370 13.537 1.00 97.75 265 TRP A O 1
ATOM 2148 N N . PRO A 1 266 ? -6.033 -3.463 13.839 1.00 98.31 266 PRO A N 1
ATOM 2149 C CA . PRO A 1 266 ? -6.289 -2.247 13.053 1.00 98.31 266 PRO A CA 1
ATOM 2150 C C . PRO A 1 266 ? -6.804 -2.484 11.629 1.00 98.31 266 PRO A C 1
ATOM 2152 O O . PRO A 1 266 ? -7.469 -1.625 11.049 1.00 98.31 266 PRO A O 1
ATOM 2155 N N . ARG A 1 267 ? -6.553 -3.677 11.074 1.00 98.06 267 ARG A N 1
ATOM 2156 C CA . ARG A 1 267 ? -7.052 -4.101 9.762 1.00 98.06 267 ARG A CA 1
ATOM 2157 C C . ARG A 1 267 ? -8.574 -3.973 9.629 1.00 98.06 267 ARG A C 1
ATOM 2159 O O . ARG A 1 267 ? -9.032 -3.756 8.507 1.00 98.06 267 ARG A O 1
ATOM 2166 N N . CYS A 1 268 ? -9.336 -4.059 10.726 1.00 98.31 268 CYS A N 1
ATOM 2167 C CA . CYS A 1 268 ? -10.792 -3.867 10.711 1.00 98.31 268 CYS A CA 1
ATOM 2168 C C . CYS A 1 268 ? -11.228 -2.557 10.045 1.00 98.31 268 CYS A C 1
ATOM 2170 O O . CYS A 1 268 ? -12.264 -2.535 9.391 1.00 98.31 268 CYS A O 1
ATOM 2172 N N . LEU A 1 269 ? -10.423 -1.494 10.143 1.00 98.56 269 LEU A N 1
ATOM 2173 C CA . LEU A 1 269 ? -10.735 -0.189 9.560 1.00 98.56 269 LEU A CA 1
ATOM 2174 C C . LEU A 1 269 ? -10.684 -0.176 8.025 1.00 98.56 269 LEU A C 1
ATOM 2176 O O . LEU A 1 269 ? -11.161 0.767 7.404 1.00 98.56 269 LEU A O 1
ATOM 2180 N N . ARG A 1 270 ? -10.098 -1.202 7.396 1.00 97.88 270 ARG A N 1
ATOM 2181 C CA . ARG A 1 270 ? -10.054 -1.346 5.930 1.00 97.88 270 ARG A CA 1
ATOM 2182 C C . ARG A 1 270 ? -11.134 -2.262 5.373 1.00 97.88 270 ARG A C 1
ATOM 2184 O O . ARG A 1 270 ? -11.203 -2.439 4.157 1.00 97.88 270 ARG A O 1
ATOM 2191 N N . GLU A 1 271 ? -11.898 -2.917 6.236 1.00 97.62 271 GLU A N 1
ATOM 2192 C CA . GLU A 1 271 ? -12.979 -3.793 5.804 1.00 97.62 271 GLU A CA 1
ATOM 2193 C C . GLU A 1 271 ? -14.164 -2.934 5.370 1.00 97.62 271 GLU A C 1
ATOM 2195 O O . GLU A 1 271 ? -14.485 -1.946 6.009 1.00 97.62 271 GLU A O 1
ATOM 2200 N N . LYS A 1 272 ? -14.840 -3.285 4.278 1.00 96.69 272 LYS A N 1
ATOM 2201 C CA . LYS A 1 272 ? -15.988 -2.493 3.815 1.00 96.69 272 LYS A CA 1
ATOM 2202 C C . LYS A 1 272 ? -17.081 -2.456 4.887 1.00 96.69 272 LYS A C 1
ATOM 2204 O O . LYS A 1 272 ? -17.439 -3.511 5.417 1.00 96.69 272 LYS A O 1
ATOM 2209 N N . LYS A 1 273 ? -17.679 -1.283 5.128 1.00 97.31 273 LYS A N 1
ATOM 2210 C CA . LYS A 1 273 ? -18.798 -1.114 6.074 1.00 97.31 273 LYS A CA 1
ATOM 2211 C C . LYS A 1 273 ? -19.890 -2.164 5.864 1.00 97.31 273 LYS A C 1
ATOM 2213 O O . LYS A 1 273 ? -20.331 -2.761 6.834 1.00 97.31 273 LYS A O 1
ATOM 2218 N N . GLN A 1 274 ? -20.254 -2.454 4.614 1.00 96.62 274 GLN A N 1
ATOM 2219 C CA . GLN A 1 274 ? -21.276 -3.444 4.258 1.00 96.62 274 GLN A CA 1
ATOM 2220 C C . GLN A 1 274 ? -20.959 -4.837 4.826 1.00 96.62 274 GLN A C 1
ATOM 2222 O O . GLN A 1 274 ? -21.839 -5.503 5.363 1.00 96.62 274 GLN A O 1
ATOM 2227 N N . LYS A 1 275 ? -19.689 -5.264 4.771 1.00 97.06 275 LYS A N 1
ATOM 2228 C CA . LYS A 1 275 ? -19.240 -6.541 5.345 1.00 97.06 275 LYS A CA 1
ATOM 2229 C C . LYS A 1 275 ? -19.339 -6.525 6.870 1.00 97.06 275 LYS A C 1
ATOM 2231 O O . LYS A 1 275 ? -19.834 -7.483 7.461 1.00 97.06 275 LYS A O 1
ATOM 2236 N N . ILE A 1 276 ? -18.879 -5.445 7.503 1.00 98.31 276 ILE A N 1
ATOM 2237 C CA . ILE A 1 276 ? -18.938 -5.278 8.964 1.00 98.31 276 ILE A CA 1
ATOM 2238 C C . ILE A 1 276 ? -20.396 -5.322 9.435 1.00 98.31 276 ILE A C 1
ATOM 2240 O O . ILE A 1 276 ? -20.741 -6.052 10.363 1.00 98.31 276 ILE A O 1
ATOM 2244 N N . GLU A 1 277 ? -21.257 -4.574 8.754 1.00 97.81 277 GLU A N 1
ATOM 2245 C CA . GLU A 1 277 ? -22.675 -4.442 9.048 1.00 97.81 277 GLU A CA 1
ATOM 2246 C C . GLU A 1 277 ? -23.424 -5.761 8.888 1.00 97.81 277 GLU A C 1
ATOM 2248 O O . GLU A 1 277 ? -24.104 -6.185 9.823 1.00 97.81 277 GLU A O 1
ATOM 2253 N N . ALA A 1 278 ? -23.240 -6.449 7.761 1.00 97.12 278 ALA A N 1
ATOM 2254 C CA . ALA A 1 278 ? -23.877 -7.733 7.510 1.00 97.12 278 ALA A CA 1
ATOM 2255 C C . ALA A 1 278 ? -23.482 -8.789 8.552 1.00 97.12 278 ALA A C 1
ATOM 2257 O O . ALA A 1 278 ? -24.345 -9.491 9.084 1.00 97.12 278 ALA A O 1
ATOM 2258 N N . ARG A 1 279 ? -22.187 -8.899 8.881 1.00 97.81 279 ARG A N 1
ATOM 2259 C CA . ARG A 1 279 ? -21.705 -9.865 9.880 1.00 97.81 279 ARG A CA 1
ATOM 2260 C C . ARG A 1 279 ? -22.205 -9.530 11.284 1.00 97.81 279 ARG A C 1
ATOM 2262 O O . ARG A 1 279 ? -22.683 -10.425 11.977 1.00 97.81 279 ARG A O 1
ATOM 2269 N N . HIS A 1 280 ? -22.181 -8.258 11.680 1.00 97.69 280 HIS A N 1
ATOM 2270 C CA . HIS A 1 280 ? -22.733 -7.823 12.965 1.00 97.69 280 HIS A CA 1
ATOM 2271 C C . HIS A 1 280 ? -24.241 -8.101 13.066 1.00 97.69 280 HIS A C 1
ATOM 2273 O O . HIS A 1 280 ? -24.678 -8.731 14.027 1.00 97.69 280 HIS A O 1
ATOM 2279 N N . LYS A 1 281 ? -25.036 -7.691 12.066 1.00 97.25 281 LYS A N 1
ATOM 2280 C CA . LYS A 1 281 ? -26.492 -7.910 12.051 1.00 97.25 281 LYS A CA 1
ATOM 2281 C C . LYS A 1 281 ? -26.843 -9.395 12.121 1.00 97.25 281 LYS A C 1
ATOM 2283 O O . LYS A 1 281 ? -27.764 -9.759 12.847 1.00 97.25 281 LYS A O 1
ATOM 2288 N N . TRP A 1 282 ? -26.100 -10.251 11.417 1.00 96.88 282 TRP A N 1
ATOM 2289 C CA . TRP A 1 282 ? -26.288 -11.698 11.503 1.00 96.88 282 TRP A CA 1
ATOM 2290 C C . TRP A 1 282 ? -26.015 -12.231 12.912 1.00 96.88 282 TRP A C 1
ATOM 2292 O O . TRP A 1 282 ? -26.849 -12.938 13.476 1.00 96.88 282 TRP A O 1
ATOM 2302 N N . LEU A 1 283 ? -24.872 -11.881 13.512 1.00 97.19 283 LEU A N 1
ATOM 2303 C CA . LEU A 1 283 ? -24.549 -12.325 14.871 1.00 97.19 283 LEU A CA 1
ATOM 2304 C C . LEU A 1 283 ? -25.602 -11.851 15.874 1.00 97.19 283 LEU A C 1
ATOM 2306 O O . LEU A 1 283 ? -26.052 -12.648 16.692 1.00 97.19 283 LEU A O 1
ATOM 2310 N N . LYS A 1 284 ? -26.061 -10.605 15.750 1.00 96.19 284 LYS A N 1
ATOM 2311 C CA . LYS A 1 284 ? -27.120 -10.037 16.587 1.00 96.19 284 LYS A CA 1
ATOM 2312 C C . LYS A 1 284 ? -28.454 -10.771 16.429 1.00 96.19 284 LYS A C 1
ATOM 2314 O O . LYS A 1 284 ? -29.109 -11.062 17.427 1.00 96.19 284 LYS A O 1
ATOM 2319 N N . LEU A 1 285 ? -28.831 -11.143 15.201 1.00 95.25 285 LEU A N 1
ATOM 2320 C CA . LEU A 1 285 ? -30.052 -11.913 14.923 1.00 95.25 285 LEU A CA 1
ATOM 2321 C C . LEU A 1 285 ? -30.070 -13.255 15.672 1.00 95.25 285 LEU A C 1
ATOM 2323 O O . LEU A 1 285 ? -31.112 -13.669 16.177 1.00 95.25 285 LEU A O 1
ATOM 2327 N N . PHE A 1 286 ? -28.909 -13.901 15.795 1.00 94.06 286 PHE A N 1
ATOM 2328 C CA . PHE A 1 286 ? -28.753 -15.183 16.488 1.00 94.06 286 PHE A CA 1
ATOM 2329 C C . PHE A 1 286 ? -28.169 -15.061 17.906 1.00 94.06 286 PHE A C 1
ATOM 2331 O O . PHE A 1 286 ? -27.790 -16.078 18.486 1.00 94.06 286 PHE A O 1
ATOM 2338 N N . LYS A 1 287 ? -28.109 -13.847 18.478 1.00 93.69 287 LYS A N 1
ATOM 2339 C CA . LYS A 1 287 ? -27.571 -13.561 19.826 1.00 93.69 287 LYS A CA 1
ATOM 2340 C C . LYS A 1 287 ? -26.146 -14.100 20.051 1.00 93.69 287 LYS A C 1
ATOM 2342 O O . LYS A 1 287 ? -25.819 -14.622 21.116 1.00 93.69 287 LYS A O 1
ATOM 2347 N N . ARG A 1 288 ? -25.308 -14.013 19.016 1.00 94.38 288 ARG A N 1
ATOM 2348 C CA . ARG A 1 288 ? -23.883 -14.398 18.999 1.00 94.38 288 ARG A CA 1
ATOM 2349 C C . ARG A 1 288 ? -22.946 -13.186 18.942 1.00 94.38 288 ARG A C 1
ATOM 2351 O O . ARG A 1 288 ? -21.750 -13.346 18.733 1.00 94.38 288 ARG A O 1
ATOM 2358 N N . ASP A 1 289 ? -23.469 -11.979 19.114 1.00 94.69 289 ASP A N 1
ATOM 2359 C CA . ASP A 1 289 ? -22.754 -10.699 19.121 1.00 94.69 289 ASP A CA 1
ATOM 2360 C C . ASP A 1 289 ? -22.116 -10.382 20.488 1.00 94.69 289 ASP A C 1
ATOM 2362 O O . ASP A 1 289 ? -22.147 -9.251 20.969 1.00 94.69 289 ASP A O 1
ATOM 2366 N N . GLN A 1 290 ? -21.528 -11.388 21.144 1.00 95.38 290 GLN A N 1
ATOM 2367 C CA . GLN A 1 290 ? -20.826 -11.179 22.407 1.00 95.38 290 GLN A CA 1
ATOM 2368 C C . GLN A 1 290 ? -19.402 -10.687 22.146 1.00 95.38 290 GLN A C 1
ATOM 2370 O O . GLN A 1 290 ? -18.520 -11.475 21.821 1.00 95.38 290 GLN A O 1
ATOM 2375 N N . PHE A 1 291 ? -19.159 -9.394 22.329 1.00 95.00 291 PHE A N 1
ATOM 2376 C CA . PHE A 1 291 ? -17.838 -8.792 22.121 1.00 95.00 291 PHE A CA 1
ATOM 2377 C C . PHE A 1 291 ? -17.078 -8.473 23.417 1.00 95.00 291 PHE A C 1
ATOM 2379 O O . PHE A 1 291 ? -15.968 -7.945 23.377 1.00 95.00 291 PHE A O 1
ATOM 2386 N N . ASP A 1 292 ? -17.645 -8.801 24.575 1.00 92.94 292 ASP A N 1
ATOM 2387 C CA . ASP A 1 292 ? -16.957 -8.689 25.856 1.00 92.94 292 ASP A CA 1
ATOM 2388 C C . ASP A 1 292 ? -16.023 -9.887 26.062 1.00 92.94 292 ASP A C 1
ATOM 2390 O O . ASP A 1 292 ? -16.469 -11.032 26.161 1.00 92.94 292 ASP A O 1
ATOM 2394 N N . ARG A 1 293 ? -14.717 -9.615 26.164 1.00 91.50 293 ARG A N 1
ATOM 2395 C CA . ARG A 1 293 ? -13.668 -10.628 26.378 1.00 91.50 293 ARG A CA 1
ATOM 2396 C C . ARG A 1 293 ? -13.840 -11.423 27.671 1.00 91.50 293 ARG A C 1
ATOM 2398 O O . ARG A 1 293 ? -13.284 -12.509 27.784 1.00 91.50 293 ARG A O 1
ATOM 2405 N N . THR A 1 294 ? -14.574 -10.884 28.642 1.00 93.69 294 THR A N 1
ATOM 2406 C CA . THR A 1 294 ? -14.785 -11.517 29.950 1.00 93.69 294 THR A CA 1
ATOM 2407 C C . THR A 1 294 ? -15.976 -12.474 29.971 1.00 93.69 294 THR A C 1
ATOM 2409 O O . THR A 1 294 ? -16.165 -13.199 30.947 1.00 93.69 294 THR A O 1
ATOM 2412 N N . LYS A 1 295 ? -16.784 -12.504 28.902 1.00 94.31 295 LYS A N 1
ATOM 2413 C CA . LYS A 1 295 ? -18.022 -13.285 28.832 1.00 94.31 295 LYS A CA 1
ATOM 2414 C C . LYS A 1 295 ? -17.870 -14.529 27.950 1.00 94.31 295 LYS A C 1
ATOM 2416 O O . LYS A 1 295 ? -17.102 -14.528 26.986 1.00 94.31 295 LYS A O 1
ATOM 2421 N N . PRO A 1 296 ? -18.625 -15.606 28.242 1.00 92.25 296 PRO A N 1
ATOM 2422 C CA . PRO A 1 296 ? -18.630 -16.800 27.407 1.00 92.25 296 PRO A CA 1
ATOM 2423 C C . PRO A 1 296 ? -19.138 -16.482 25.999 1.00 92.25 296 PRO A C 1
ATOM 2425 O O . PRO A 1 296 ? -19.987 -15.612 25.812 1.00 92.25 296 PRO A O 1
ATOM 2428 N N . ASN A 1 297 ? -18.646 -17.240 25.017 1.00 91.50 297 ASN A N 1
ATOM 2429 C CA . ASN A 1 297 ? -18.916 -17.038 23.589 1.00 91.50 297 ASN A CA 1
ATOM 2430 C C . ASN A 1 297 ? -18.398 -15.700 23.028 1.00 91.50 297 ASN A C 1
ATOM 2432 O O . ASN A 1 297 ? -18.927 -15.229 22.024 1.00 91.50 297 ASN A O 1
ATOM 2436 N N . PHE A 1 298 ? -17.370 -15.108 23.649 1.00 94.94 298 PHE A N 1
ATOM 2437 C CA . PHE A 1 298 ? -16.674 -13.938 23.114 1.00 94.94 298 PHE A CA 1
ATOM 2438 C C . PHE A 1 298 ? -16.240 -14.144 21.653 1.00 94.94 298 PHE A C 1
ATOM 2440 O O . PHE A 1 298 ? -15.579 -15.126 21.308 1.00 94.94 298 PHE A O 1
ATOM 2447 N N . VAL A 1 299 ? -16.566 -13.167 20.812 1.00 94.94 299 VAL A N 1
ATOM 2448 C CA . VAL A 1 299 ? -16.146 -13.058 19.420 1.00 94.94 299 VAL A CA 1
ATOM 2449 C C . VAL A 1 299 ? -15.186 -11.881 19.310 1.00 94.94 299 VAL A C 1
ATOM 2451 O O . VAL A 1 299 ? -15.552 -10.738 19.567 1.00 94.94 299 VAL A O 1
ATOM 2454 N N . SER A 1 300 ? -13.943 -12.131 18.901 1.00 95.81 300 SER A N 1
ATOM 2455 C CA . SER A 1 300 ? -13.014 -11.035 18.624 1.00 95.81 300 SER A CA 1
ATOM 2456 C C . SER A 1 300 ? -13.385 -10.307 17.331 1.00 95.81 300 SER A C 1
ATOM 2458 O O . SER A 1 300 ? -13.952 -10.891 16.406 1.00 95.81 300 SER A O 1
ATOM 2460 N N . ILE A 1 301 ? -13.010 -9.028 17.235 1.00 96.38 301 ILE A N 1
ATOM 2461 C CA . ILE A 1 301 ? -13.162 -8.242 16.002 1.00 96.38 301 ILE A CA 1
ATOM 2462 C C . ILE A 1 301 ? -12.483 -8.926 14.803 1.00 96.38 301 ILE A C 1
ATOM 2464 O O . ILE A 1 301 ? -13.026 -8.931 13.701 1.00 96.38 301 ILE A O 1
ATOM 2468 N N . GLU A 1 302 ? -11.332 -9.564 15.035 1.00 97.00 302 GLU A N 1
ATOM 2469 C CA . GLU A 1 302 ? -10.626 -10.350 14.027 1.00 97.00 302 GLU A CA 1
ATOM 2470 C C . GLU A 1 302 ? -11.421 -11.590 13.619 1.00 97.00 302 GLU A C 1
ATOM 2472 O O . GLU A 1 302 ? -11.594 -11.820 12.428 1.00 97.00 302 GLU A O 1
ATOM 2477 N N . ALA A 1 303 ? -11.950 -12.366 14.569 1.00 95.75 303 ALA A N 1
ATOM 2478 C CA . ALA A 1 303 ? -12.763 -13.534 14.246 1.00 95.75 303 ALA A CA 1
ATOM 2479 C C . ALA A 1 303 ? -14.002 -13.130 13.434 1.00 95.75 303 ALA A C 1
ATOM 2481 O O . ALA A 1 303 ? -14.324 -13.766 12.432 1.00 95.75 303 ALA A O 1
ATOM 2482 N N . MET A 1 304 ? -14.662 -12.033 13.818 1.00 96.75 304 MET A N 1
ATOM 2483 C CA . MET A 1 304 ? -15.823 -11.520 13.098 1.00 96.75 304 MET A CA 1
ATOM 2484 C C . MET A 1 304 ? -15.479 -11.125 11.658 1.00 96.75 304 MET A C 1
ATOM 2486 O O . MET A 1 304 ? -16.266 -11.395 10.758 1.00 96.75 304 MET A O 1
ATOM 2490 N N . LEU A 1 305 ? -14.340 -10.477 11.404 1.00 97.31 305 LEU A N 1
ATOM 2491 C CA . LEU A 1 305 ? -14.093 -9.791 10.128 1.00 97.31 305 LEU A CA 1
ATOM 2492 C C . LEU A 1 305 ? -13.054 -10.451 9.223 1.00 97.31 305 LEU A C 1
ATOM 2494 O O . LEU A 1 305 ? -13.075 -10.223 8.011 1.00 97.31 305 LEU A O 1
ATOM 2498 N N . ASN A 1 306 ? -12.146 -11.253 9.761 1.00 95.62 306 ASN A N 1
ATOM 2499 C CA . ASN A 1 306 ? -11.129 -11.917 8.962 1.00 95.62 306 ASN A CA 1
ATOM 2500 C C . ASN A 1 306 ? -11.742 -13.056 8.128 1.00 95.62 306 ASN A C 1
ATOM 2502 O O . ASN A 1 306 ? -12.801 -13.598 8.451 1.00 95.62 306 ASN A O 1
ATOM 2506 N N . GLY A 1 307 ? -11.075 -13.399 7.027 1.00 93.81 307 GLY A N 1
ATOM 2507 C CA . GLY A 1 307 ? -11.472 -14.511 6.163 1.00 93.81 307 GLY A CA 1
ATOM 2508 C C . GLY A 1 307 ? -12.718 -14.274 5.301 1.00 93.81 307 GLY A C 1
ATOM 2509 O O . GLY A 1 307 ? -13.294 -13.178 5.248 1.00 93.81 307 GLY A O 1
ATOM 2510 N N . SER A 1 308 ? -13.094 -15.331 4.584 1.00 95.94 308 SER A N 1
ATOM 2511 C CA . SER A 1 308 ? -14.251 -15.387 3.691 1.00 95.94 308 SER A CA 1
ATOM 2512 C C . SER A 1 308 ? -15.550 -15.657 4.455 1.00 95.94 308 SER A C 1
ATOM 2514 O O . SER A 1 308 ? -15.532 -15.912 5.665 1.00 95.94 308 SER A O 1
ATOM 2516 N N . ASP A 1 309 ? -16.682 -15.596 3.763 1.00 96.19 309 ASP A N 1
ATOM 2517 C CA . ASP A 1 309 ? -17.987 -15.820 4.385 1.00 96.19 309 ASP A CA 1
ATOM 2518 C C . ASP A 1 309 ? -18.179 -17.278 4.808 1.00 96.19 309 ASP A C 1
ATOM 2520 O O . ASP A 1 309 ? -18.775 -17.531 5.851 1.00 96.19 309 ASP A O 1
ATOM 2524 N N . GLU A 1 310 ? -17.555 -18.230 4.113 1.00 96.12 310 GLU A N 1
ATOM 2525 C CA . GLU A 1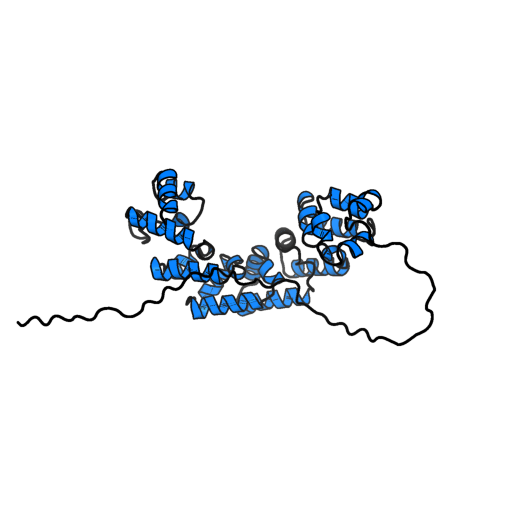 310 ? -17.502 -19.638 4.515 1.00 96.12 310 GLU A CA 1
ATOM 2526 C C . GLU A 1 310 ? -16.834 -19.790 5.881 1.00 96.12 310 GLU A C 1
ATOM 2528 O O . GLU A 1 310 ? -17.403 -20.395 6.791 1.00 96.12 310 GLU A O 1
ATOM 2533 N N . THR A 1 311 ? -15.651 -19.184 6.048 1.00 95.88 311 THR A N 1
ATOM 2534 C CA . THR A 1 311 ? -14.903 -19.254 7.311 1.00 95.88 311 THR A CA 1
ATOM 2535 C C . THR A 1 311 ? -15.635 -18.549 8.451 1.00 95.88 311 THR A C 1
ATOM 2537 O O . THR A 1 311 ? -15.625 -19.030 9.583 1.00 95.88 311 THR A O 1
ATOM 2540 N N . PHE A 1 312 ? -16.326 -17.444 8.161 1.00 97.19 312 PHE A N 1
ATOM 2541 C CA . PHE A 1 312 ? -17.171 -16.753 9.131 1.00 97.19 312 PHE A CA 1
ATOM 2542 C C . PHE A 1 312 ? -18.357 -17.627 9.567 1.00 97.19 312 PHE A C 1
ATOM 2544 O O . PHE A 1 312 ? -18.588 -17.792 10.768 1.00 97.19 312 PHE A O 1
ATOM 2551 N N . CYS A 1 313 ? -19.063 -18.239 8.611 1.00 96.38 313 CYS A N 1
ATOM 2552 C CA . CYS A 1 313 ? -20.206 -19.116 8.863 1.00 96.38 313 CYS A CA 1
ATOM 2553 C C . CYS A 1 313 ? -19.822 -20.338 9.704 1.00 96.38 313 CYS A C 1
ATOM 2555 O O . CYS A 1 313 ? -20.483 -20.629 10.702 1.00 96.38 313 CYS A O 1
ATOM 2557 N N . SER A 1 314 ? -18.726 -21.020 9.362 1.00 94.44 314 SER A N 1
ATOM 2558 C CA . SER A 1 314 ? -18.288 -22.228 10.070 1.00 94.44 314 SER A CA 1
ATOM 2559 C C . SER A 1 314 ? -17.695 -21.927 11.449 1.00 94.44 314 SER A C 1
ATOM 2561 O O . SER A 1 314 ? -17.979 -22.618 12.435 1.00 94.44 314 SER A O 1
ATOM 2563 N N . ASN A 1 315 ? -16.858 -20.891 11.551 1.00 93.50 315 ASN A N 1
ATOM 2564 C CA . ASN A 1 315 ? -16.017 -20.704 12.732 1.00 93.50 315 ASN A CA 1
ATOM 2565 C C . ASN A 1 315 ? -16.662 -19.786 13.768 1.00 93.50 315 ASN A C 1
ATOM 2567 O O . ASN A 1 315 ? -16.464 -20.022 14.959 1.00 93.50 315 ASN A O 1
ATOM 2571 N N . VAL A 1 316 ? -17.478 -18.819 13.340 1.00 94.31 316 VAL A N 1
ATOM 2572 C CA . VAL A 1 316 ? -18.025 -17.772 14.217 1.00 94.31 316 VAL A CA 1
ATOM 2573 C C . VAL A 1 316 ? -19.543 -17.839 14.296 1.00 94.31 316 VAL A C 1
ATOM 2575 O O . VAL A 1 316 ? -20.100 -18.048 15.372 1.00 94.31 316 VAL A O 1
ATOM 2578 N N . ALA A 1 317 ? -20.222 -17.714 13.157 1.00 93.38 317 ALA A N 1
ATOM 2579 C CA . ALA A 1 317 ? -21.678 -17.638 13.109 1.00 93.38 317 ALA A CA 1
ATOM 2580 C C . ALA A 1 317 ? -22.380 -18.987 13.362 1.00 93.38 317 ALA A C 1
ATOM 2582 O O . ALA A 1 317 ? -23.546 -18.992 13.756 1.00 93.38 317 ALA A O 1
ATOM 2583 N N . LYS A 1 318 ? -21.670 -20.114 13.194 1.00 93.00 318 LYS A N 1
ATOM 2584 C CA . LYS A 1 318 ? -22.173 -21.490 13.373 1.00 93.00 318 LYS A CA 1
ATOM 2585 C C . LYS A 1 318 ? -23.448 -21.753 12.567 1.00 93.00 318 LYS A C 1
ATOM 2587 O O . LYS A 1 318 ? -24.428 -22.281 13.089 1.00 93.00 318 LYS A O 1
ATOM 2592 N N . CYS A 1 319 ? -23.421 -21.369 11.295 1.00 93.38 319 CYS A N 1
ATOM 2593 C CA . CYS A 1 319 ? -24.523 -21.533 10.352 1.00 93.38 319 CYS A CA 1
ATOM 2594 C C . CYS A 1 319 ? -24.040 -22.109 9.015 1.00 93.38 319 CYS A C 1
ATOM 2596 O O . CYS A 1 319 ? -22.839 -22.222 8.764 1.00 93.38 319 CYS A O 1
ATOM 2598 N N . SER A 1 320 ? -24.983 -22.485 8.147 1.00 95.31 320 SER A N 1
ATOM 2599 C CA . SER A 1 320 ? -24.662 -22.835 6.764 1.00 95.31 320 SER A CA 1
ATOM 2600 C C . SER A 1 320 ? -24.394 -21.573 5.939 1.00 95.31 320 SER A C 1
ATOM 2602 O O . SER A 1 320 ? -25.070 -20.558 6.112 1.00 95.31 320 SER A O 1
ATOM 2604 N N . LEU A 1 321 ? -23.449 -21.662 4.996 1.00 95.75 321 LEU A N 1
ATOM 2605 C CA . LEU A 1 321 ? -23.146 -20.576 4.056 1.00 95.75 321 LEU A CA 1
ATOM 2606 C C . LEU A 1 321 ? -24.407 -20.103 3.324 1.00 95.75 321 LEU A C 1
ATOM 2608 O O . LEU A 1 321 ? -24.691 -18.913 3.279 1.00 95.75 321 LEU A O 1
ATOM 2612 N N . ARG A 1 322 ? -25.213 -21.051 2.836 1.00 96.25 322 ARG A N 1
ATOM 2613 C CA . ARG A 1 322 ? -26.464 -20.765 2.127 1.00 96.25 322 ARG A CA 1
ATOM 2614 C C . ARG A 1 322 ? -27.418 -19.888 2.943 1.00 96.25 322 ARG A C 1
ATOM 2616 O O . ARG A 1 322 ? -28.005 -18.962 2.395 1.00 96.25 322 ARG A O 1
ATOM 2623 N N . ALA A 1 323 ? -27.574 -20.160 4.241 1.00 95.19 323 ALA A N 1
ATOM 2624 C CA . ALA A 1 323 ? -28.455 -19.360 5.090 1.00 95.19 323 ALA A CA 1
ATOM 2625 C C . ALA A 1 323 ? -27.942 -17.918 5.234 1.00 95.19 323 ALA A C 1
ATOM 2627 O O . ALA A 1 323 ? -28.736 -16.976 5.244 1.00 95.19 323 ALA A O 1
ATOM 2628 N N . TYR A 1 324 ? -26.621 -17.740 5.304 1.00 96.44 324 TYR A N 1
ATOM 2629 C CA . TYR A 1 324 ? -26.002 -16.419 5.338 1.00 96.44 324 TYR A CA 1
ATOM 2630 C C . TYR A 1 324 ? -26.147 -15.677 4.002 1.00 96.44 324 TYR A C 1
ATOM 2632 O O . TYR A 1 324 ? -26.555 -14.520 3.989 1.00 96.44 324 TYR A O 1
ATOM 2640 N N . GLU A 1 325 ? -25.918 -16.343 2.870 1.00 95.88 325 GLU A N 1
ATOM 2641 C CA . GLU A 1 325 ? -26.114 -15.765 1.533 1.00 95.88 325 GLU A CA 1
ATOM 2642 C C . GLU A 1 325 ? -27.565 -15.333 1.283 1.00 95.88 325 GLU A C 1
ATOM 2644 O O . GLU A 1 325 ? -27.815 -14.273 0.708 1.00 95.88 325 GLU A O 1
ATOM 2649 N N . GLU A 1 326 ? -28.540 -16.132 1.726 1.00 95.75 326 GLU A N 1
ATOM 2650 C CA . GLU A 1 326 ? -29.960 -15.773 1.651 1.00 95.75 326 GLU A CA 1
ATOM 2651 C C . GLU A 1 326 ? -30.281 -14.530 2.492 1.00 95.75 326 GLU A C 1
ATOM 2653 O O . GLU A 1 326 ? -31.113 -13.718 2.089 1.00 95.75 326 GLU A O 1
ATOM 2658 N N . PHE A 1 327 ? -29.603 -14.340 3.626 1.00 95.38 327 PHE A N 1
ATOM 2659 C CA . PHE A 1 327 ? -29.708 -13.117 4.419 1.00 95.38 327 PHE A CA 1
ATOM 2660 C C . PHE A 1 327 ? -29.068 -11.910 3.730 1.00 95.38 327 PHE A C 1
ATOM 2662 O O . PHE A 1 327 ? -29.673 -10.841 3.726 1.00 95.38 327 PHE A O 1
ATOM 2669 N N . LEU A 1 328 ? -27.897 -12.072 3.104 1.00 95.06 328 LEU A N 1
ATOM 2670 C CA . LEU A 1 328 ? -27.229 -10.988 2.377 1.00 95.06 328 LEU A CA 1
ATOM 2671 C C . LEU A 1 328 ? -28.080 -10.449 1.221 1.00 95.06 328 LEU A C 1
ATOM 2673 O O . LEU A 1 328 ? -28.098 -9.247 0.989 1.00 95.06 328 LEU A O 1
ATOM 2677 N N . LYS A 1 329 ? -28.824 -11.318 0.526 1.00 93.19 329 LYS A N 1
ATOM 2678 C CA . LYS A 1 329 ? -29.716 -10.927 -0.582 1.00 93.19 329 LYS A CA 1
ATOM 2679 C C . LYS A 1 329 ? -30.932 -10.099 -0.149 1.00 93.19 329 LYS A C 1
ATOM 2681 O O . LYS A 1 329 ? -31.604 -9.541 -1.008 1.00 93.19 329 LYS A O 1
ATOM 2686 N N . ARG A 1 330 ? -31.255 -10.074 1.148 1.00 88.06 330 ARG A N 1
ATOM 2687 C CA . ARG A 1 330 ? -32.415 -9.358 1.708 1.00 88.06 330 ARG A CA 1
ATOM 2688 C C . ARG A 1 330 ? -32.054 -7.994 2.311 1.00 88.06 330 ARG A C 1
ATOM 2690 O O . ARG A 1 330 ? -32.954 -7.337 2.826 1.00 88.06 330 ARG A O 1
ATOM 2697 N N . GLN A 1 331 ? -30.767 -7.636 2.340 1.00 74.25 331 GLN A N 1
ATOM 2698 C CA . GLN A 1 331 ? -30.248 -6.406 2.956 1.00 74.25 331 GLN A CA 1
ATOM 2699 C C . GLN A 1 331 ? -30.364 -5.196 2.038 1.00 74.25 331 GLN A C 1
ATOM 2701 O O . GLN A 1 331 ? -30.208 -5.372 0.808 1.00 74.25 331 GLN A O 1
#

Radius of gyration: 27.43 Å; Cα contacts (8 Å, |Δi|>4): 315; chains: 1; bounding box: 80×56×87 Å

Organism: Trichuris trichiura (NCBI:txid36087)